Protein AF-A0A7C1GF27-F1 (afdb_monomer_lite)

Radius of gyration: 20.3 Å; chains: 1; bounding box: 62×42×52 Å

Foldseek 3Di:
DPPQVVQQVVLVVVQVVCVVVVKHKDKFRLPDDWDWDQADPPPRHGDPDIDTHGPDDQLVVCQQQQQADQDLLRAGQHQAAGRPDGGIDMDIPPPDDGDDGHPDDQAPPPDCLLQVQDLQSQRDPSHGNCVQVVCCQLQVQSDDDDPDPVVVVVSVVSVVVSVVVDPPVVSVVCCVPPVDRNDPRSVVSRPHNPVVVVVDPPDPPDPDPD

Secondary structure (DSSP, 8-state):
-TTHHHHHHHHHHHHHHHHHTT--EEEEPSS---EEEEE-TTT-PEEEEEEEE-SS-HHHHHHHTTS-EE-TTSSEEBTTTBT-----EEEE-S-PPPPPPP---SS-TT--HHHHT-TT--EETTEE-HHHHHHHHHH--SSPPPSSGGGHHHHHHHHHHHHHHS-HHHHHHHHHHH------HHHHT-STTTTHHHHS-S--------

pLDDT: mean 85.79, std 12.17, range [36.22, 97.94]

Sequence (210 aa):
MQTSRLLDRVAEKVGRFLEREGFLSLPVSADKPVEIHKRDPVSRRRFPLTKTLGHLSLKHAAVSAGLGQIGRSNLLITERYGPHQRLGAVITESPLQPDPYSVFNPCPDGCRKCEDACPVGALKNGNYEVDPCFFFWTWEFNRLPPSRLRDWPPYVAMLLRHFRTRDFVIEFGQTMITDVDNCIACMKACPLGTAWKEIRPKHETSSRIS

Structure (mmCIF, N/CA/C/O backbone):
data_AF-A0A7C1GF27-F1
#
_entry.id   AF-A0A7C1GF27-F1
#
loop_
_atom_site.group_PDB
_atom_site.id
_atom_site.type_symbol
_atom_site.label_atom_id
_atom_site.label_alt_id
_atom_site.label_comp_id
_atom_site.label_asym_id
_atom_site.label_entity_id
_atom_site.label_seq_id
_atom_site.pdbx_PDB_ins_code
_atom_site.Cartn_x
_atom_site.Cartn_y
_atom_site.Cartn_z
_atom_site.occupancy
_atom_site.B_iso_or_equiv
_atom_site.auth_seq_id
_atom_site.auth_comp_id
_atom_site.auth_asym_id
_atom_site.auth_atom_id
_atom_site.pdbx_PDB_model_num
ATOM 1 N N . MET A 1 1 ? -6.276 13.890 -5.588 1.00 52.09 1 MET A N 1
ATOM 2 C CA . MET A 1 1 ? -6.811 14.129 -4.219 1.00 52.09 1 MET A CA 1
ATOM 3 C C . MET A 1 1 ? -8.352 14.067 -3.975 1.00 52.09 1 MET A C 1
ATOM 5 O O . MET A 1 1 ? -8.793 14.471 -2.903 1.00 52.09 1 MET A O 1
ATOM 9 N N . GLN A 1 2 ? -9.226 13.550 -4.863 1.00 57.91 2 GLN A N 1
ATOM 10 C CA . GLN A 1 2 ? -10.694 13.540 -4.596 1.00 57.91 2 GLN A CA 1
ATOM 11 C C . GLN A 1 2 ? -11.207 12.335 -3.782 1.00 57.91 2 GLN A C 1
ATOM 13 O O . GLN A 1 2 ? -12.136 12.488 -2.987 1.00 57.91 2 GLN A O 1
ATOM 18 N N . THR A 1 3 ? -10.623 11.145 -3.950 1.00 63.66 3 THR A N 1
ATOM 19 C CA . THR A 1 3 ? -11.151 9.908 -3.341 1.00 63.66 3 THR A CA 1
ATOM 20 C C . THR A 1 3 ? -10.736 9.730 -1.880 1.00 63.66 3 THR A C 1
ATOM 22 O O . THR A 1 3 ? -11.541 9.255 -1.086 1.00 63.66 3 THR A O 1
ATOM 25 N N . SER A 1 4 ? -9.529 10.159 -1.488 1.00 80.19 4 SER A N 1
ATOM 26 C CA . SER A 1 4 ? -9.084 10.113 -0.080 1.00 80.19 4 SER A CA 1
ATOM 27 C C . SER A 1 4 ? -9.939 11.018 0.812 1.00 80.19 4 SER A C 1
ATOM 29 O O . SER A 1 4 ? -10.291 10.634 1.920 1.00 80.19 4 SER A O 1
ATOM 31 N N . ARG A 1 5 ? -10.441 12.131 0.262 1.00 85.88 5 ARG A N 1
ATOM 32 C CA . ARG A 1 5 ? -11.376 13.034 0.946 1.00 85.88 5 ARG A CA 1
ATOM 33 C C . ARG A 1 5 ? -12.654 12.340 1.430 1.00 85.88 5 ARG A C 1
ATOM 35 O O . ARG A 1 5 ? -13.239 12.766 2.422 1.00 85.88 5 ARG A O 1
ATOM 42 N N . LEU A 1 6 ? -13.135 11.317 0.716 1.00 88.81 6 LEU A N 1
ATOM 43 C CA . LEU A 1 6 ? -14.308 10.555 1.155 1.00 88.81 6 LEU A CA 1
ATOM 44 C C . LEU A 1 6 ? -13.993 9.745 2.412 1.00 88.81 6 LEU A C 1
ATOM 46 O O . LEU A 1 6 ? -14.807 9.739 3.329 1.00 88.81 6 LEU A O 1
ATOM 50 N N . LEU A 1 7 ? -12.811 9.128 2.473 1.00 91.12 7 LEU A N 1
ATOM 51 C CA . LEU A 1 7 ? -12.350 8.400 3.653 1.00 91.12 7 LEU A CA 1
ATOM 52 C C . LEU A 1 7 ? -12.142 9.341 4.831 1.00 91.12 7 LEU A C 1
ATOM 54 O O . LEU A 1 7 ? -12.686 9.081 5.896 1.00 91.12 7 LEU A O 1
ATOM 58 N N . ASP A 1 8 ? -11.451 10.461 4.618 1.00 91.88 8 ASP A N 1
ATOM 59 C CA . ASP A 1 8 ? -11.200 11.443 5.677 1.00 91.88 8 ASP A CA 1
ATOM 60 C C . ASP A 1 8 ? -12.519 12.008 6.227 1.00 91.88 8 ASP A C 1
ATOM 62 O O . ASP A 1 8 ? -12.707 12.123 7.434 1.00 91.88 8 ASP A O 1
ATOM 66 N N . ARG A 1 9 ? -13.498 12.286 5.352 1.00 93.31 9 ARG A N 1
ATOM 67 C CA . ARG A 1 9 ? -14.838 12.724 5.769 1.00 93.31 9 ARG A CA 1
ATOM 68 C C . ARG A 1 9 ? -15.566 11.658 6.588 1.00 93.31 9 ARG A C 1
ATOM 70 O O . ARG A 1 9 ? -16.288 12.008 7.517 1.00 93.31 9 ARG A O 1
ATOM 77 N N . VAL A 1 10 ? -15.462 10.387 6.207 1.00 94.06 10 VAL A N 1
ATOM 78 C CA . VAL A 1 10 ? -16.076 9.287 6.965 1.00 94.06 10 VAL A CA 1
ATOM 79 C C . VAL A 1 10 ? -15.388 9.137 8.320 1.00 94.06 10 VAL A C 1
ATOM 81 O O . VAL A 1 10 ? -16.085 9.082 9.327 1.00 94.06 10 VAL A O 1
ATOM 84 N N . ALA A 1 11 ? -14.055 9.162 8.359 1.00 94.75 11 ALA A N 1
ATOM 85 C CA . ALA A 1 11 ? -13.274 9.091 9.590 1.00 94.75 11 ALA A CA 1
ATOM 86 C C . ALA A 1 11 ? -13.630 10.237 10.551 1.00 94.75 11 ALA A C 1
ATOM 88 O O . ALA A 1 11 ? -13.878 9.991 11.725 1.00 94.75 11 ALA A O 1
ATOM 89 N N . GLU A 1 12 ? -13.774 11.460 10.040 1.00 95.38 12 GLU A N 1
ATOM 90 C CA . GLU A 1 12 ? -14.213 12.624 10.818 1.00 95.38 12 GLU A CA 1
ATOM 91 C C . GLU A 1 12 ? -15.633 12.452 11.381 1.00 95.38 12 GLU A C 1
ATOM 93 O O . GLU A 1 12 ? -15.898 12.775 12.538 1.00 95.38 12 GLU A O 1
ATOM 98 N N . LYS A 1 13 ? -16.574 11.922 10.584 1.00 96.69 13 LYS A N 1
ATOM 99 C CA . LYS A 1 13 ? -17.941 11.648 11.060 1.00 96.69 13 LYS A CA 1
ATOM 100 C C . LYS A 1 13 ? -17.955 10.603 12.173 1.00 96.69 13 LYS A C 1
ATOM 102 O O . LYS A 1 13 ? -18.689 10.776 13.141 1.00 96.69 13 LYS A O 1
ATOM 107 N N . VAL A 1 14 ? -17.169 9.537 12.019 1.00 96.62 14 VAL A N 1
ATOM 108 C CA . VAL A 1 14 ? -17.026 8.481 13.029 1.00 96.62 14 VAL A CA 1
ATOM 109 C C . VAL A 1 14 ? -16.370 9.037 14.292 1.00 96.62 14 VAL A C 1
ATOM 111 O O . VAL A 1 14 ? -16.881 8.799 15.380 1.00 96.62 14 VAL A O 1
ATOM 114 N N . GLY A 1 15 ? -15.312 9.841 14.160 1.00 96.88 15 GLY A N 1
ATOM 1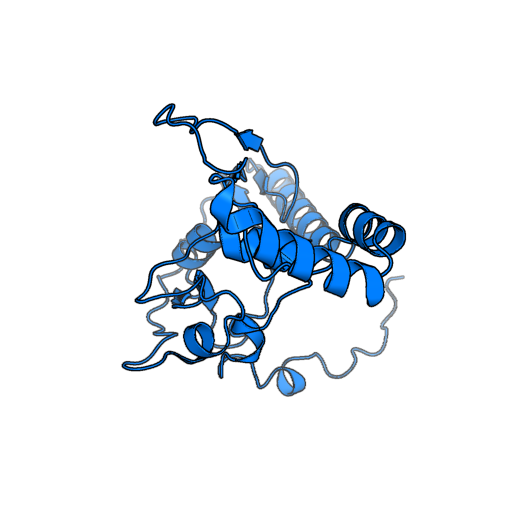15 C CA . GLY A 1 15 ? -14.659 10.498 15.293 1.00 96.88 15 GLY A CA 1
ATOM 116 C C . GLY A 1 15 ? -15.623 11.378 16.089 1.00 96.88 15 GLY A C 1
ATOM 117 O O . GLY A 1 15 ? -15.807 11.178 17.284 1.00 96.88 15 GLY A O 1
ATOM 118 N N . ARG A 1 16 ? -16.372 12.258 15.411 1.00 97.12 16 ARG A N 1
ATOM 119 C CA . ARG A 1 16 ? -17.388 13.110 16.060 1.00 97.12 16 ARG A CA 1
ATOM 120 C C . ARG A 1 16 ? -18.511 12.328 16.725 1.00 97.12 16 ARG A C 1
ATOM 122 O O . ARG A 1 16 ? -19.102 12.813 17.685 1.00 97.12 16 ARG A O 1
ATOM 129 N N . PHE A 1 17 ? -18.865 11.169 16.180 1.00 97.62 17 PHE A N 1
ATOM 130 C CA . PHE A 1 17 ? -19.822 10.280 16.825 1.00 97.62 17 PHE A CA 1
ATOM 131 C C . PHE A 1 17 ? -19.246 9.737 18.140 1.00 97.62 17 PHE A C 1
ATOM 133 O O . PHE A 1 17 ? -19.888 9.884 19.172 1.00 97.62 17 PHE A O 1
ATOM 140 N N . LEU A 1 18 ? -18.015 9.219 18.130 1.00 97.50 18 LEU A N 1
ATOM 141 C CA . LEU A 1 18 ? -17.339 8.711 19.330 1.00 97.50 18 LEU A CA 1
ATOM 142 C C . LEU A 1 18 ? -17.137 9.796 20.400 1.00 97.50 18 LEU A C 1
ATOM 144 O O . LEU A 1 18 ? -17.364 9.542 21.579 1.00 97.50 18 LEU A O 1
ATOM 148 N N . GLU A 1 19 ? -16.790 11.017 19.990 1.00 97.19 19 GLU A N 1
ATOM 149 C CA . GLU A 1 19 ? -16.649 12.164 20.896 1.00 97.19 19 GLU A CA 1
ATOM 150 C C . GLU A 1 19 ? -17.968 12.547 21.574 1.00 97.19 19 GLU A C 1
ATOM 152 O O . GLU A 1 19 ? -17.970 12.905 22.751 1.00 97.19 19 GLU A O 1
ATOM 157 N N . ARG A 1 20 ? -19.105 12.451 20.867 1.00 97.75 20 ARG A N 1
ATOM 158 C CA . ARG A 1 20 ? -20.435 12.691 21.461 1.00 97.75 20 ARG A CA 1
ATOM 159 C C . ARG A 1 20 ? -20.801 11.647 22.508 1.00 97.75 20 ARG A C 1
ATOM 161 O O . ARG A 1 20 ? -21.469 11.990 23.476 1.00 97.75 20 ARG A O 1
ATOM 168 N N . GLU A 1 21 ? -20.336 10.417 22.325 1.00 96.94 21 GLU A N 1
ATOM 169 C CA . GLU A 1 21 ? -20.466 9.336 23.306 1.00 96.94 21 GLU A CA 1
ATOM 170 C C . GLU A 1 21 ? -19.446 9.459 24.459 1.00 96.94 21 GLU A C 1
ATOM 172 O O . GLU A 1 21 ? -19.443 8.642 25.375 1.00 96.94 21 GLU A O 1
ATOM 177 N N . GLY A 1 22 ? -18.591 10.491 24.447 1.00 97.31 22 GLY A N 1
ATOM 178 C CA . GLY A 1 22 ? -17.639 10.790 25.518 1.00 97.31 22 GLY A CA 1
ATOM 179 C C . GLY A 1 22 ? -16.270 10.125 25.373 1.00 97.31 22 GLY A C 1
ATOM 180 O O . GLY A 1 22 ? -15.480 10.169 26.315 1.00 97.31 22 GLY A O 1
ATOM 181 N N . PHE A 1 23 ? -15.959 9.527 24.220 1.00 97.94 23 PHE A N 1
ATOM 182 C CA . PHE A 1 23 ? -14.664 8.892 23.970 1.00 97.94 23 PHE A CA 1
ATOM 183 C C . PHE A 1 23 ? -13.712 9.817 23.213 1.00 97.94 23 PHE A C 1
ATOM 185 O O . PHE A 1 23 ? -14.100 10.472 22.246 1.00 97.94 23 PHE A O 1
ATOM 192 N N .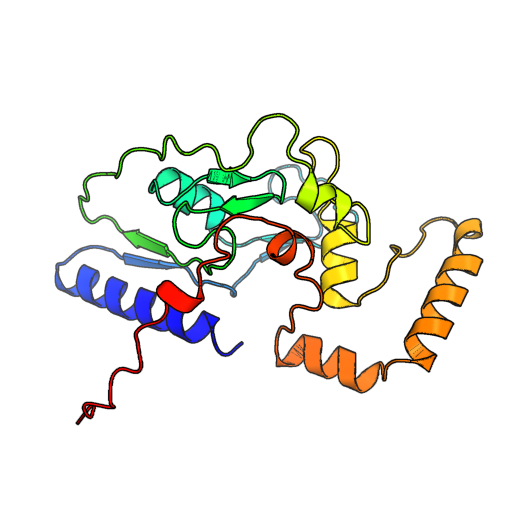 LEU A 1 24 ? -12.429 9.810 23.588 1.00 97.12 24 LEU A N 1
ATOM 193 C CA . LEU A 1 24 ? -11.399 10.454 22.779 1.00 97.12 24 LEU A CA 1
ATOM 194 C C . LEU A 1 24 ? -11.263 9.733 21.435 1.00 97.12 24 LEU A C 1
ATOM 196 O O . LEU A 1 24 ? -11.253 8.497 21.359 1.00 97.12 24 LEU A O 1
ATOM 200 N N . SER A 1 25 ? -11.167 10.520 20.366 1.00 96.69 25 SER A N 1
ATOM 201 C CA . SER A 1 25 ? -11.033 10.023 19.003 1.00 96.69 25 SER A CA 1
ATOM 202 C C . SER A 1 25 ? -10.011 10.850 18.224 1.00 96.69 25 SER A C 1
ATOM 204 O O . SER A 1 25 ? -9.904 12.060 18.401 1.00 96.69 25 SER A O 1
ATOM 206 N N . LEU A 1 26 ? -9.245 10.190 17.361 1.00 95.44 26 LEU A N 1
ATOM 207 C CA . LEU A 1 26 ? -8.289 10.810 16.455 1.00 95.44 26 LEU A CA 1
ATOM 208 C C . LEU A 1 26 ? -8.438 10.171 15.068 1.00 95.44 26 LEU A C 1
ATOM 210 O O . LEU A 1 26 ? -7.895 9.087 14.818 1.00 95.44 26 LEU A O 1
ATOM 214 N N . PRO A 1 27 ? -9.176 10.819 14.153 1.00 93.88 27 PRO A N 1
ATOM 215 C CA . PRO A 1 27 ? -9.217 10.423 12.754 1.00 93.88 27 PRO A CA 1
ATOM 216 C C . PRO A 1 27 ? -7.814 10.479 12.134 1.00 93.88 27 PRO A C 1
ATOM 218 O O . PRO A 1 27 ? -7.146 11.513 12.157 1.00 93.88 27 PRO A O 1
ATOM 221 N N . VAL A 1 28 ? -7.357 9.366 11.562 1.00 92.50 28 VAL A N 1
ATOM 222 C CA . VAL A 1 28 ? -6.077 9.286 10.850 1.00 92.50 28 VAL A CA 1
ATOM 223 C C . VAL A 1 28 ? -6.339 9.547 9.374 1.00 92.50 28 VAL A C 1
ATOM 225 O O . VAL A 1 28 ? -7.123 8.827 8.750 1.00 92.50 28 VAL A O 1
ATOM 228 N N . SER A 1 29 ? -5.672 10.552 8.800 1.00 87.88 29 SER A N 1
ATOM 229 C CA . SER A 1 29 ? -5.847 10.832 7.374 1.00 87.88 29 SER A CA 1
ATOM 230 C C . SER A 1 29 ? -5.369 9.669 6.505 1.00 87.88 29 SER A C 1
ATOM 232 O O . SER A 1 29 ? -4.344 9.040 6.775 1.00 87.88 29 SER A O 1
ATOM 234 N N . ALA A 1 30 ? -6.111 9.413 5.430 1.00 86.69 30 ALA A N 1
ATOM 235 C CA . ALA A 1 30 ? -5.819 8.368 4.461 1.00 86.69 30 ALA A CA 1
ATOM 236 C C . ALA A 1 30 ? -4.589 8.658 3.576 1.00 86.69 30 ALA A C 1
ATOM 238 O O . ALA A 1 30 ? -4.076 7.731 2.950 1.00 86.69 30 ALA A O 1
ATOM 239 N N . ASP A 1 31 ? -4.140 9.916 3.480 1.00 81.75 31 ASP A N 1
ATOM 240 C CA . ASP A 1 31 ? -3.021 10.311 2.605 1.00 81.75 31 ASP A CA 1
ATOM 241 C C . ASP A 1 31 ? -2.056 11.310 3.266 1.00 81.75 31 ASP A C 1
ATOM 243 O O . ASP A 1 31 ? -0.893 10.986 3.485 1.00 81.75 31 ASP A O 1
ATOM 247 N N . LYS A 1 32 ? -2.525 12.518 3.610 1.00 82.25 32 LYS A N 1
ATOM 248 C CA . LYS A 1 32 ? -1.712 13.623 4.158 1.00 82.25 32 LYS A CA 1
ATOM 249 C C . LYS A 1 32 ? -2.374 14.160 5.433 1.00 82.25 32 LYS A C 1
ATOM 251 O O . LYS A 1 32 ? -3.586 14.334 5.431 1.00 82.25 32 LYS A O 1
ATOM 256 N N . PRO A 1 33 ? -1.628 14.523 6.488 1.00 83.25 33 PRO A N 1
ATOM 257 C CA . PRO A 1 33 ? -0.199 14.834 6.493 1.00 83.25 33 PRO A CA 1
ATOM 258 C C . PRO A 1 33 ? 0.718 13.608 6.603 1.00 83.25 33 PRO A C 1
ATOM 260 O O . PRO A 1 33 ? 0.359 12.586 7.181 1.00 83.25 33 PRO A O 1
ATOM 263 N N . VAL A 1 34 ? 1.931 13.757 6.068 1.00 85.06 34 VAL A N 1
ATOM 264 C CA . VAL A 1 34 ? 3.043 12.809 6.214 1.00 85.06 34 VAL A CA 1
ATOM 265 C C . VAL A 1 34 ? 4.287 13.563 6.647 1.00 85.06 34 VAL A C 1
ATOM 267 O O . VAL A 1 34 ? 4.501 14.711 6.252 1.00 85.06 34 VAL A O 1
ATOM 270 N N . GLU A 1 35 ? 5.139 12.906 7.417 1.00 88.06 35 GLU A N 1
ATOM 271 C CA . GLU A 1 35 ? 6.450 13.425 7.762 1.00 88.06 35 GLU A CA 1
ATOM 272 C C . GLU A 1 35 ? 7.459 13.105 6.657 1.00 88.06 35 GLU A C 1
ATOM 274 O O . GLU A 1 35 ? 7.468 12.008 6.094 1.00 88.06 35 GLU A O 1
ATOM 279 N N . ILE A 1 36 ? 8.339 14.059 6.353 1.00 89.94 36 ILE A N 1
ATOM 280 C CA . ILE A 1 36 ? 9.332 13.936 5.283 1.00 89.94 36 ILE A CA 1
ATOM 281 C C . ILE A 1 36 ? 10.716 13.760 5.904 1.00 89.94 36 ILE A C 1
ATOM 283 O O . ILE A 1 36 ? 11.249 14.666 6.540 1.00 89.94 36 ILE A O 1
ATOM 287 N N . HIS A 1 37 ? 11.335 12.604 5.664 1.00 88.56 37 HIS A N 1
ATOM 288 C CA . HIS A 1 37 ? 12.579 12.202 6.315 1.00 88.56 37 HIS A CA 1
ATOM 289 C C . HIS A 1 37 ? 13.672 11.859 5.298 1.00 88.56 37 HIS A C 1
ATOM 291 O O . HIS A 1 37 ? 13.542 10.939 4.488 1.00 88.56 37 HIS A O 1
ATOM 297 N N . LYS A 1 38 ? 14.808 12.572 5.357 1.00 89.81 38 LYS A N 1
ATOM 298 C CA . LYS A 1 38 ? 16.044 12.187 4.636 1.00 89.81 38 LYS A CA 1
ATOM 299 C C . LYS A 1 38 ? 16.946 11.266 5.463 1.00 89.81 38 LYS A C 1
ATOM 301 O O . LYS A 1 38 ? 17.807 10.573 4.913 1.00 89.81 38 LYS A O 1
ATOM 306 N N . ARG A 1 39 ? 16.762 11.270 6.782 1.00 90.19 39 ARG A N 1
ATOM 307 C CA . ARG A 1 39 ? 17.418 10.383 7.741 1.00 90.19 39 ARG A CA 1
ATOM 308 C C . ARG A 1 39 ? 16.336 9.673 8.532 1.00 90.19 39 ARG A C 1
ATOM 310 O O . ARG A 1 39 ? 15.353 10.306 8.887 1.00 90.19 39 ARG A O 1
ATOM 317 N N . ASP A 1 40 ? 16.538 8.394 8.793 1.00 86.50 40 ASP A N 1
ATOM 318 C CA . ASP A 1 40 ? 15.663 7.608 9.652 1.00 86.50 40 ASP A CA 1
ATOM 319 C C . ASP A 1 40 ? 15.561 8.267 11.044 1.00 86.50 40 ASP A C 1
ATOM 321 O O . ASP A 1 40 ? 16.607 8.574 11.634 1.00 86.50 40 ASP A O 1
ATOM 325 N N . PRO A 1 41 ? 14.349 8.520 11.568 1.00 85.75 41 PRO A N 1
ATOM 326 C CA . PRO A 1 41 ? 14.174 9.139 12.879 1.00 85.75 41 PRO A CA 1
ATOM 327 C C . PRO A 1 41 ? 14.740 8.283 14.022 1.00 85.75 41 PRO A C 1
ATOM 329 O O . PRO A 1 41 ? 15.245 8.841 14.996 1.00 85.75 41 PRO A O 1
ATOM 332 N N . VAL A 1 42 ? 14.724 6.953 13.883 1.00 87.00 42 VAL A N 1
ATOM 333 C CA . VAL A 1 42 ? 15.195 6.004 14.900 1.00 87.00 42 VAL A CA 1
ATOM 334 C C . VAL A 1 42 ? 16.665 5.671 14.675 1.00 87.00 42 VAL A C 1
ATOM 336 O O . VAL A 1 42 ? 17.503 5.922 15.538 1.00 87.00 42 VAL A O 1
ATOM 339 N N . SER A 1 43 ? 17.012 5.147 13.496 1.00 90.75 43 SER A N 1
ATOM 340 C CA . SER A 1 43 ? 18.376 4.662 13.239 1.00 90.75 43 SER A CA 1
ATOM 341 C C . SER A 1 43 ? 19.370 5.766 12.853 1.00 90.75 43 SER A C 1
ATOM 343 O O . SER A 1 43 ? 20.566 5.503 12.734 1.00 90.75 43 SER A O 1
ATOM 345 N N . ARG A 1 44 ? 18.902 7.002 12.600 1.00 89.62 44 ARG A N 1
ATOM 346 C CA . ARG A 1 44 ? 19.681 8.161 12.094 1.00 89.62 44 ARG A CA 1
ATOM 347 C C . ARG A 1 44 ? 20.417 7.924 10.766 1.00 89.62 44 ARG A C 1
ATOM 349 O O . ARG A 1 44 ? 21.107 8.826 10.265 1.00 89.62 44 ARG A O 1
ATOM 356 N N . ARG A 1 45 ? 20.236 6.752 10.147 1.00 89.62 45 ARG A N 1
ATOM 357 C CA . ARG A 1 45 ? 20.813 6.378 8.855 1.00 89.62 45 ARG A CA 1
ATOM 358 C C . ARG A 1 45 ? 20.230 7.253 7.750 1.00 89.62 45 ARG A C 1
ATOM 360 O O . ARG A 1 45 ? 19.033 7.513 7.704 1.00 89.62 45 ARG A O 1
ATOM 367 N N . ARG A 1 46 ? 21.080 7.706 6.827 1.00 86.94 46 ARG A N 1
ATOM 368 C CA . ARG A 1 46 ? 20.644 8.475 5.653 1.00 86.94 46 ARG A CA 1
ATOM 369 C C . ARG A 1 46 ? 19.987 7.549 4.629 1.00 86.94 46 ARG A C 1
ATOM 371 O O . ARG A 1 46 ? 20.602 6.565 4.218 1.00 86.94 46 ARG A O 1
ATOM 378 N N . PHE A 1 47 ? 18.782 7.895 4.183 1.00 84.56 47 PHE A N 1
ATOM 379 C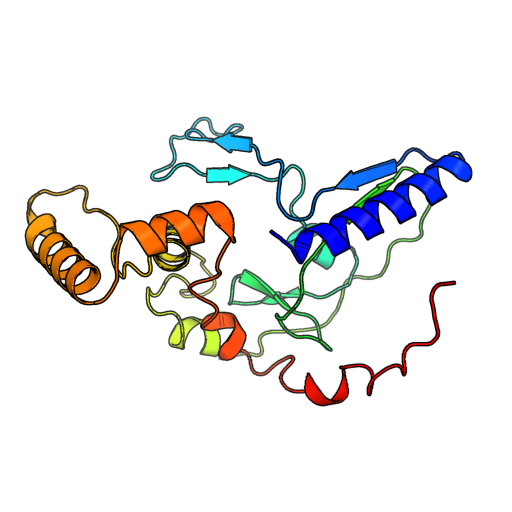 CA . PHE A 1 47 ? 18.110 7.171 3.107 1.00 84.56 47 PHE A CA 1
ATOM 380 C C . PHE A 1 47 ? 18.655 7.584 1.729 1.00 84.56 47 PHE A C 1
ATOM 382 O O . PHE A 1 47 ? 18.944 8.774 1.520 1.00 84.56 47 PHE A O 1
ATOM 389 N N . PRO A 1 48 ? 18.756 6.642 0.767 1.00 82.50 48 PRO A N 1
ATOM 390 C CA . PRO A 1 48 ? 19.111 6.958 -0.617 1.00 82.50 48 PRO A CA 1
ATOM 391 C C . PRO A 1 48 ? 18.175 8.023 -1.205 1.00 82.50 48 PRO A C 1
ATOM 393 O O . PRO A 1 48 ? 18.627 9.105 -1.593 1.00 82.50 48 PRO A O 1
ATOM 396 N N . LEU A 1 49 ? 16.862 7.794 -1.130 1.00 82.06 49 LEU A N 1
ATOM 397 C CA . LEU A 1 49 ? 15.814 8.763 -1.460 1.00 82.06 49 LEU A CA 1
ATOM 398 C C . LEU A 1 49 ? 15.089 9.248 -0.202 1.00 82.06 49 LEU A C 1
ATOM 400 O O . LEU A 1 49 ? 15.059 8.558 0.812 1.00 82.06 49 LEU A O 1
ATOM 404 N N . THR A 1 50 ? 14.546 10.464 -0.255 1.00 84.94 50 THR A N 1
ATOM 405 C CA . THR A 1 50 ? 13.719 11.003 0.835 1.00 84.94 50 THR A CA 1
ATOM 406 C C . THR A 1 50 ? 12.469 10.140 0.988 1.00 84.94 50 THR A C 1
ATOM 408 O O . THR A 1 50 ? 11.851 9.780 -0.011 1.00 84.94 50 THR A O 1
ATOM 411 N N . LYS A 1 51 ? 12.116 9.790 2.225 1.00 85.56 51 LYS A N 1
ATOM 412 C CA . LYS A 1 51 ? 10.951 8.960 2.536 1.00 85.56 51 LYS A CA 1
ATOM 413 C C . LYS A 1 51 ? 9.841 9.808 3.138 1.00 85.56 51 LYS A C 1
ATOM 415 O O . LYS A 1 51 ? 10.121 10.740 3.890 1.00 85.56 51 LYS A O 1
ATOM 420 N N . THR A 1 52 ? 8.604 9.455 2.821 1.00 85.44 52 THR A N 1
ATOM 421 C CA . THR A 1 52 ? 7.407 9.954 3.497 1.00 85.44 52 THR A CA 1
ATOM 422 C C . THR A 1 52 ? 6.923 8.899 4.483 1.00 85.44 52 THR A C 1
ATOM 424 O O . THR A 1 52 ? 6.844 7.715 4.149 1.00 85.44 52 THR A O 1
ATOM 427 N N . LEU A 1 53 ? 6.640 9.313 5.714 1.00 85.44 53 LEU A N 1
ATOM 428 C CA . LEU A 1 53 ? 6.151 8.448 6.781 1.00 85.44 53 LEU A CA 1
ATOM 429 C C . LEU A 1 53 ? 4.809 8.989 7.272 1.00 85.44 53 LEU A C 1
ATOM 431 O O . LEU A 1 53 ? 4.709 10.145 7.669 1.00 85.44 53 LEU A O 1
ATOM 435 N N . GLY A 1 54 ? 3.771 8.157 7.216 1.00 87.12 54 GLY A N 1
ATOM 436 C CA . GLY A 1 54 ? 2.503 8.456 7.880 1.00 87.12 54 GLY A CA 1
ATOM 437 C C . GLY A 1 54 ? 2.602 8.181 9.380 1.00 87.12 54 GLY A C 1
ATOM 438 O O . GLY A 1 54 ? 3.417 7.364 9.806 1.00 87.12 54 GLY A O 1
ATOM 439 N N . HIS A 1 55 ? 1.738 8.816 10.173 1.00 88.44 55 HIS A N 1
ATOM 440 C CA . HIS A 1 55 ? 1.693 8.613 11.628 1.00 88.44 55 HIS A CA 1
ATOM 441 C C . HIS A 1 55 ? 1.344 7.169 12.025 1.00 88.44 55 HIS A C 1
ATOM 443 O O . HIS A 1 55 ? 1.758 6.691 13.077 1.00 88.44 55 HIS A O 1
ATOM 449 N N . LEU A 1 56 ? 0.591 6.463 11.176 1.00 90.94 56 LEU A N 1
ATOM 450 C CA . LEU A 1 56 ? 0.190 5.076 11.379 1.00 90.94 56 LEU A CA 1
ATOM 451 C C . LEU A 1 56 ? 0.297 4.302 10.065 1.00 90.94 56 LEU A C 1
ATOM 453 O O . LEU A 1 56 ? -0.124 4.771 9.006 1.00 90.94 56 LEU A O 1
ATOM 457 N N . SER A 1 57 ? 0.803 3.070 10.130 1.00 92.31 57 SER A N 1
ATOM 458 C CA . SER A 1 57 ? 0.765 2.176 8.976 1.00 92.31 57 SER A CA 1
ATOM 459 C C . SER A 1 57 ? -0.624 1.563 8.818 1.00 92.31 57 SER A C 1
ATOM 461 O O . SER A 1 57 ? -0.932 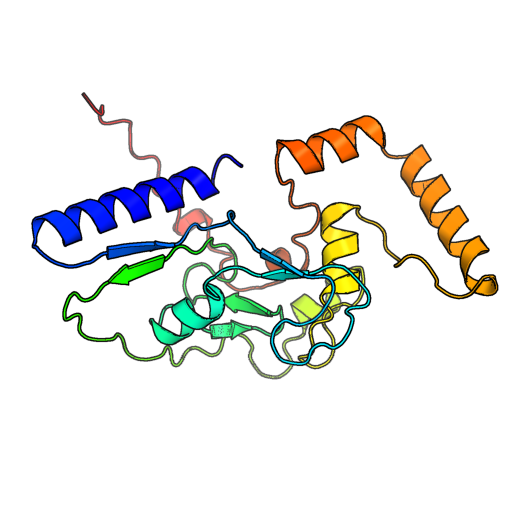0.532 9.414 1.00 92.31 57 SER A O 1
ATOM 463 N N . LEU A 1 58 ? -1.450 2.168 7.962 1.00 94.25 58 LEU A N 1
ATOM 464 C CA . LEU A 1 58 ? -2.822 1.709 7.715 1.00 94.25 58 LEU A CA 1
ATOM 465 C C . LEU A 1 58 ? -2.895 0.250 7.238 1.00 94.25 58 LEU A C 1
ATOM 467 O O . LEU A 1 58 ? -3.829 -0.460 7.591 1.00 94.25 58 LEU A O 1
ATOM 471 N N . LYS A 1 59 ? -1.893 -0.232 6.486 1.00 94.31 59 LYS A N 1
ATOM 472 C CA . LYS A 1 59 ? -1.828 -1.641 6.059 1.00 94.31 59 LYS A CA 1
ATOM 473 C C . LYS A 1 59 ? -1.689 -2.595 7.244 1.00 94.31 59 LYS A C 1
ATOM 475 O O . LYS A 1 59 ? -2.411 -3.579 7.299 1.00 94.31 59 LYS A O 1
ATOM 480 N N . HIS A 1 60 ? -0.787 -2.302 8.181 1.00 95.19 60 HIS A N 1
ATOM 481 C CA . HIS A 1 60 ? -0.600 -3.148 9.362 1.00 95.19 60 HIS A CA 1
ATOM 482 C C . HIS A 1 60 ? -1.796 -3.043 10.310 1.00 95.19 60 HIS A C 1
ATOM 484 O O . HIS A 1 60 ? -2.270 -4.067 10.783 1.00 95.19 60 HIS A O 1
ATOM 490 N N . ALA A 1 61 ? -2.345 -1.838 10.501 1.00 95.62 61 ALA A N 1
ATOM 491 C CA . ALA A 1 61 ? -3.566 -1.648 11.283 1.00 95.62 61 ALA A CA 1
ATOM 492 C C . ALA A 1 61 ? -4.740 -2.465 10.715 1.00 95.62 61 ALA A C 1
ATOM 494 O O . ALA A 1 61 ? -5.468 -3.099 11.467 1.00 95.62 61 ALA A O 1
ATOM 495 N N . ALA A 1 62 ? -4.882 -2.522 9.389 1.00 95.88 62 ALA A N 1
ATOM 496 C CA . ALA A 1 62 ? -5.908 -3.328 8.738 1.00 95.88 62 ALA A CA 1
ATOM 497 C C . ALA A 1 62 ? -5.702 -4.844 8.911 1.00 95.88 62 ALA A C 1
ATOM 499 O O . ALA A 1 62 ? -6.686 -5.569 9.035 1.00 95.88 62 ALA A O 1
ATOM 500 N N . VAL A 1 63 ? -4.453 -5.329 8.950 1.00 96.06 63 VAL A N 1
ATOM 501 C CA . VAL A 1 63 ? -4.160 -6.734 9.300 1.00 96.06 63 VAL A CA 1
ATOM 502 C C . VAL A 1 63 ? -4.552 -7.013 10.750 1.00 96.06 63 VAL A C 1
ATOM 504 O O . VAL A 1 63 ? -5.209 -8.015 11.021 1.00 96.06 63 VAL A O 1
ATOM 507 N N . SER A 1 64 ? -4.195 -6.114 11.672 1.00 95.00 64 SER A N 1
ATOM 508 C CA . SER A 1 64 ? -4.562 -6.215 13.090 1.00 95.00 64 SER A CA 1
ATOM 509 C C . SER A 1 64 ? -6.068 -6.148 13.331 1.00 95.00 64 SER A C 1
ATOM 511 O O . SER A 1 64 ? -6.550 -6.787 14.253 1.00 95.00 64 SER A O 1
ATOM 513 N N . ALA A 1 65 ? -6.808 -5.432 12.483 1.00 94.94 65 ALA A N 1
ATOM 514 C CA . ALA A 1 65 ? -8.269 -5.382 12.494 1.00 94.94 65 ALA A CA 1
ATOM 515 C C . ALA A 1 65 ? -8.929 -6.541 11.717 1.00 94.94 65 ALA A C 1
ATOM 517 O O . ALA A 1 65 ? -10.107 -6.465 11.387 1.00 94.94 65 ALA A O 1
ATOM 518 N N . GLY A 1 66 ? -8.177 -7.577 11.328 1.00 95.12 66 GLY A N 1
ATOM 519 C CA . GLY A 1 66 ? -8.735 -8.757 10.661 1.00 95.12 66 GLY A CA 1
ATOM 520 C C . GLY A 1 66 ? -9.264 -8.520 9.241 1.00 95.12 66 GLY A C 1
ATOM 521 O O . GLY A 1 66 ? -9.891 -9.408 8.668 1.00 95.12 66 GLY A O 1
ATOM 522 N N . LEU A 1 67 ? -9.000 -7.360 8.628 1.00 95.06 67 LEU A N 1
ATOM 523 C CA . LEU A 1 67 ? -9.570 -7.011 7.322 1.00 95.06 67 LEU A CA 1
ATOM 524 C C . LEU A 1 67 ? -8.974 -7.833 6.173 1.00 95.06 67 LEU A C 1
ATOM 526 O O . LEU A 1 67 ? -9.623 -8.010 5.144 1.00 95.06 67 LEU A O 1
ATOM 530 N N . GLY A 1 68 ? -7.737 -8.311 6.319 1.00 95.12 68 GLY A N 1
ATOM 531 C CA . GLY A 1 68 ? -7.042 -9.108 5.312 1.00 95.12 68 GLY A CA 1
ATOM 532 C C . GLY A 1 68 ? -5.583 -9.358 5.675 1.00 95.12 68 GLY A C 1
ATOM 533 O O . GLY A 1 68 ? -5.188 -9.224 6.831 1.00 95.12 68 GLY A O 1
ATOM 534 N N . GLN A 1 69 ? -4.773 -9.699 4.675 1.00 95.75 69 GLN A N 1
ATOM 535 C CA . GLN A 1 69 ? -3.355 -10.027 4.847 1.00 95.75 69 GLN A CA 1
ATOM 536 C C . GLN A 1 69 ? -2.482 -9.279 3.837 1.00 95.75 69 GLN A C 1
ATOM 538 O O . GLN A 1 69 ? -2.930 -8.931 2.742 1.00 95.75 69 GLN A O 1
ATOM 543 N N . ILE A 1 70 ? -1.220 -9.020 4.190 1.00 94.69 70 ILE A N 1
ATOM 544 C CA . ILE A 1 70 ? -0.263 -8.401 3.263 1.00 94.69 70 ILE A CA 1
ATOM 545 C C . ILE A 1 70 ? 0.236 -9.471 2.288 1.00 94.69 70 ILE A C 1
ATOM 547 O O . ILE A 1 70 ? 0.845 -10.460 2.684 1.00 94.69 70 ILE A O 1
ATOM 551 N N . GLY A 1 71 ? -0.031 -9.269 0.998 1.00 93.44 71 GLY A N 1
ATOM 552 C CA . GLY A 1 71 ? 0.415 -10.176 -0.056 1.00 93.44 71 GLY A CA 1
ATOM 553 C C . GLY A 1 71 ? 1.852 -9.925 -0.512 1.00 93.44 71 GLY A C 1
ATOM 554 O O . GLY A 1 71 ? 2.494 -8.943 -0.141 1.00 93.44 71 GLY A O 1
ATOM 555 N N . ARG A 1 72 ? 2.330 -10.766 -1.438 1.00 92.62 72 ARG A N 1
ATOM 556 C CA . ARG A 1 72 ? 3.648 -10.622 -2.092 1.00 92.62 72 ARG A CA 1
ATOM 557 C C . ARG A 1 72 ? 3.826 -9.300 -2.842 1.00 92.62 72 ARG A C 1
ATOM 559 O O . ARG A 1 72 ? 4.949 -8.855 -3.030 1.00 92.62 72 ARG A O 1
ATOM 566 N N . SER A 1 73 ? 2.730 -8.650 -3.236 1.00 93.00 73 SER A N 1
ATOM 567 C CA . SER A 1 73 ? 2.731 -7.307 -3.832 1.00 93.00 73 SER A CA 1
ATOM 568 C C . SER A 1 73 ? 3.008 -6.182 -2.825 1.00 93.00 73 SER A C 1
ATOM 570 O O . SER A 1 73 ? 3.016 -5.017 -3.214 1.00 93.00 73 SER A O 1
ATOM 572 N N . ASN A 1 74 ? 3.199 -6.508 -1.540 1.00 93.75 74 ASN A N 1
ATOM 573 C CA . ASN A 1 74 ? 3.281 -5.575 -0.416 1.00 93.75 74 ASN A CA 1
ATOM 574 C C . ASN A 1 74 ? 2.010 -4.719 -0.214 1.00 93.75 74 ASN A C 1
ATOM 576 O O . ASN A 1 74 ? 2.033 -3.710 0.494 1.00 93.75 74 ASN A O 1
ATOM 580 N N . LEU A 1 75 ? 0.884 -5.097 -0.821 1.00 93.94 75 LEU A N 1
ATOM 581 C CA . LEU A 1 75 ? -0.423 -4.479 -0.599 1.00 93.94 75 LEU A CA 1
ATOM 582 C C . LEU A 1 75 ? -1.239 -5.319 0.383 1.00 93.94 75 LEU A C 1
ATOM 584 O O . LEU A 1 75 ? -1.045 -6.531 0.478 1.00 93.94 75 LEU A O 1
ATOM 588 N N . LEU A 1 76 ? -2.166 -4.673 1.090 1.00 95.56 76 LEU A N 1
ATOM 589 C CA . LEU A 1 76 ? -3.204 -5.395 1.817 1.00 95.56 76 LEU A CA 1
ATOM 590 C C . LEU A 1 76 ? -4.149 -6.037 0.795 1.00 95.56 76 LEU A C 1
ATOM 592 O O . LEU A 1 76 ? -4.628 -5.354 -0.110 1.00 95.56 76 LEU A O 1
ATOM 596 N N . ILE A 1 77 ? -4.409 -7.329 0.948 1.00 95.12 77 ILE A N 1
ATOM 597 C CA . ILE A 1 77 ? -5.311 -8.099 0.100 1.00 95.12 77 ILE A CA 1
ATOM 598 C C . ILE A 1 77 ? -6.434 -8.646 0.974 1.00 95.12 77 ILE A C 1
ATOM 600 O O . ILE A 1 77 ? -6.183 -9.313 1.979 1.00 95.12 77 ILE A O 1
ATOM 604 N N . THR A 1 78 ? -7.669 -8.372 0.570 1.00 94.12 78 THR A N 1
ATOM 605 C CA . THR A 1 78 ? -8.872 -8.908 1.215 1.00 94.12 78 THR A CA 1
ATOM 606 C C . THR A 1 78 ? -9.514 -9.974 0.346 1.00 94.12 78 THR A C 1
ATOM 608 O O . THR A 1 78 ? -9.353 -9.967 -0.876 1.00 94.12 78 THR A O 1
ATOM 611 N N . GLU A 1 79 ? -10.263 -10.885 0.965 1.00 89.94 79 GLU A N 1
ATOM 612 C CA . GLU A 1 79 ? -10.945 -11.968 0.248 1.00 89.94 79 GLU A CA 1
ATOM 613 C C . GLU A 1 79 ? -11.905 -11.428 -0.819 1.00 89.94 79 GLU A C 1
ATOM 615 O O . GLU A 1 79 ? -11.904 -11.883 -1.962 1.00 89.94 79 GLU A O 1
ATOM 620 N N . ARG A 1 80 ? -12.691 -10.405 -0.459 1.00 88.12 80 ARG A N 1
ATOM 621 C CA . ARG A 1 80 ? -13.744 -9.860 -1.320 1.00 88.12 80 ARG A CA 1
ATOM 622 C C . ARG A 1 80 ? -13.225 -8.889 -2.377 1.00 88.12 80 ARG A C 1
ATOM 624 O O . ARG A 1 80 ? -13.644 -8.965 -3.529 1.00 88.12 80 ARG A O 1
ATOM 631 N N . TYR A 1 81 ? -12.352 -7.955 -2.003 1.00 90.75 81 TYR A N 1
ATOM 632 C CA . TYR A 1 81 ? -11.965 -6.838 -2.878 1.00 90.75 81 TYR A CA 1
ATOM 633 C C . TYR A 1 81 ? -10.544 -6.977 -3.443 1.00 90.75 81 TYR A C 1
ATOM 635 O O . TYR A 1 81 ? -10.138 -6.194 -4.308 1.00 90.75 81 TYR A O 1
ATOM 643 N N . GLY A 1 82 ? -9.785 -7.984 -3.003 1.00 92.69 82 GLY A N 1
ATOM 644 C CA . GLY A 1 82 ? -8.392 -8.152 -3.393 1.00 92.69 82 GLY A CA 1
ATOM 645 C C . GLY A 1 82 ? -7.555 -6.939 -2.965 1.00 92.69 82 GLY A C 1
ATOM 646 O O . GLY A 1 82 ? -7.743 -6.434 -1.858 1.00 92.69 82 GLY A O 1
ATOM 647 N N . PRO A 1 83 ? -6.635 -6.446 -3.813 1.00 93.19 83 PRO A N 1
ATOM 648 C CA . PRO A 1 83 ? -5.838 -5.257 -3.514 1.00 93.19 83 PRO A CA 1
ATOM 649 C C . PRO A 1 83 ? -6.565 -3.928 -3.806 1.00 93.19 83 PRO A C 1
ATOM 651 O O . PRO A 1 83 ? -5.988 -2.865 -3.597 1.00 93.19 83 PRO A O 1
ATOM 654 N N . HIS A 1 84 ? -7.797 -3.940 -4.328 1.00 90.50 84 HIS A N 1
ATOM 655 C CA . HIS A 1 84 ? -8.457 -2.766 -4.921 1.00 90.50 84 HIS A CA 1
ATOM 656 C C . HIS A 1 84 ? -9.213 -1.899 -3.905 1.00 90.50 84 HIS A C 1
ATOM 658 O O . HIS A 1 84 ? -10.388 -1.580 -4.084 1.00 90.50 84 HIS A O 1
ATOM 664 N N . GLN A 1 85 ? -8.538 -1.505 -2.831 1.00 89.12 85 GLN A N 1
ATOM 665 C CA . GLN A 1 85 ? -9.146 -0.774 -1.724 1.00 89.12 85 GLN A CA 1
ATOM 666 C C . GLN A 1 85 ? -8.229 0.312 -1.178 1.00 89.12 85 GLN A C 1
ATOM 668 O O . GLN A 1 85 ? -7.004 0.225 -1.249 1.00 89.12 85 GLN A O 1
ATOM 673 N N . ARG A 1 86 ? -8.849 1.341 -0.607 1.00 90.12 86 ARG A N 1
ATOM 674 C CA . ARG A 1 86 ? -8.164 2.385 0.149 1.00 90.12 86 ARG A CA 1
ATOM 675 C C . ARG A 1 86 ? -8.480 2.214 1.626 1.00 90.12 86 ARG A C 1
ATOM 677 O O . ARG A 1 86 ? -9.537 1.697 1.976 1.00 90.12 86 ARG A O 1
ATOM 684 N N . LEU A 1 87 ? -7.548 2.631 2.469 1.00 92.38 87 LEU A N 1
ATOM 685 C CA . LEU A 1 87 ? -7.623 2.442 3.910 1.00 92.38 87 LEU A CA 1
ATOM 686 C C . LEU A 1 87 ? -7.770 3.795 4.600 1.00 92.38 87 LEU A C 1
ATOM 688 O O . LEU A 1 87 ? -7.228 4.795 4.137 1.00 92.38 87 LEU A O 1
ATOM 692 N N . GLY A 1 88 ? -8.490 3.794 5.711 1.00 93.50 88 GLY A N 1
ATOM 693 C CA . GLY A 1 88 ? -8.569 4.887 6.672 1.00 93.50 88 GLY A CA 1
ATOM 694 C C . GLY A 1 88 ? -8.668 4.284 8.068 1.00 93.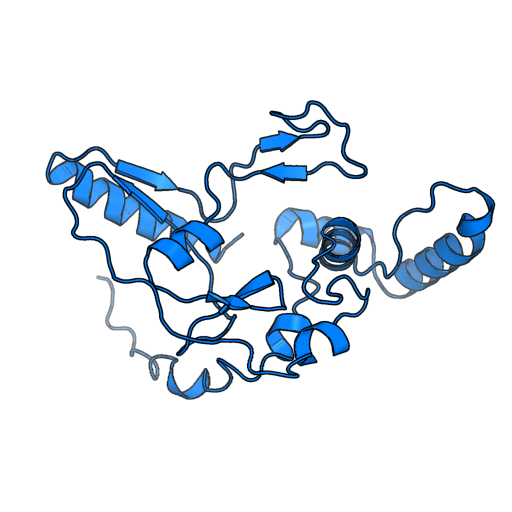50 88 GLY A C 1
ATOM 695 O O . GLY A 1 88 ? -8.991 3.102 8.204 1.00 93.50 88 GLY A O 1
ATOM 696 N N . ALA A 1 89 ? -8.360 5.067 9.094 1.00 94.56 89 ALA A N 1
ATOM 697 C CA . ALA A 1 89 ? -8.437 4.609 10.474 1.00 94.56 89 ALA A CA 1
ATOM 698 C C . ALA A 1 89 ? -8.907 5.735 11.394 1.00 94.56 89 ALA A C 1
ATOM 700 O O . ALA A 1 89 ? -8.738 6.916 11.094 1.00 94.56 89 ALA A O 1
ATOM 701 N N . VAL A 1 90 ? -9.474 5.352 12.532 1.00 95.75 90 VAL A N 1
ATOM 702 C CA . VAL A 1 90 ? -9.753 6.241 13.659 1.00 95.75 90 VAL A CA 1
ATOM 703 C C . VAL A 1 90 ? -9.139 5.578 14.881 1.00 95.75 90 VAL A C 1
ATOM 705 O O . VAL A 1 90 ? -9.427 4.417 15.160 1.00 95.75 90 VAL A O 1
ATOM 708 N N . ILE A 1 91 ? -8.263 6.294 15.576 1.00 95.69 91 ILE A N 1
ATOM 709 C CA . ILE A 1 91 ? -7.734 5.857 16.869 1.00 95.69 91 ILE A CA 1
ATOM 710 C C . ILE A 1 91 ? -8.719 6.339 17.931 1.00 95.69 91 ILE A C 1
ATOM 712 O O . ILE A 1 91 ? -9.146 7.488 17.883 1.00 95.69 91 ILE A O 1
ATOM 716 N N . THR A 1 92 ? -9.116 5.482 18.867 1.00 96.69 92 THR A N 1
ATOM 717 C CA . THR A 1 92 ? -10.069 5.852 19.919 1.00 96.69 92 THR A CA 1
ATOM 718 C C . THR A 1 92 ? -9.806 5.089 21.209 1.00 96.69 92 THR A C 1
ATOM 720 O O . THR A 1 92 ? -9.252 3.992 21.178 1.00 96.69 92 THR A O 1
ATOM 723 N N . GLU A 1 93 ? -10.218 5.676 22.331 1.00 97.19 93 GLU A N 1
ATOM 724 C CA . GLU A 1 93 ? -10.225 5.038 23.654 1.00 97.19 93 GLU A CA 1
ATOM 725 C C . GLU A 1 93 ? -11.523 4.270 23.944 1.00 97.19 93 GLU A C 1
ATOM 727 O O . GLU A 1 93 ? -11.672 3.679 25.013 1.00 97.19 93 GLU A O 1
ATOM 732 N N . SER A 1 94 ? -12.478 4.279 23.009 1.00 96.94 94 SER A N 1
ATOM 733 C CA . SER A 1 94 ? -13.712 3.511 23.155 1.00 96.94 94 SER A CA 1
ATOM 734 C C . SER A 1 94 ? -13.406 2.019 23.370 1.00 96.94 94 SER A C 1
ATOM 736 O O . SER A 1 94 ? -12.575 1.462 22.643 1.00 96.94 94 SER A O 1
ATOM 738 N N . PRO A 1 95 ? -14.053 1.347 24.344 1.00 95.69 95 PRO A N 1
ATOM 739 C CA . PRO A 1 95 ? -13.784 -0.049 24.675 1.00 95.69 95 PRO A CA 1
ATOM 740 C C . PRO A 1 95 ? -14.411 -0.989 23.635 1.00 95.69 95 PRO A C 1
ATOM 742 O O . PRO A 1 95 ? -15.457 -1.599 23.858 1.00 95.69 95 PRO A O 1
ATOM 745 N N . LEU A 1 96 ? -13.768 -1.094 22.475 1.00 93.88 96 LEU A N 1
ATOM 746 C CA . LEU A 1 96 ? -14.171 -1.983 21.390 1.00 93.88 96 LEU A CA 1
ATOM 747 C C . LEU A 1 96 ? -13.580 -3.380 21.592 1.00 93.88 96 LEU A C 1
ATOM 749 O O . LEU A 1 96 ? -12.428 -3.533 22.000 1.00 93.88 96 LEU A O 1
ATOM 753 N N . GLN A 1 97 ? -14.365 -4.407 21.271 1.00 95.25 97 GLN A N 1
ATOM 754 C CA . GLN A 1 97 ? -13.841 -5.767 21.189 1.00 95.25 97 GLN A CA 1
ATOM 755 C C . GLN A 1 97 ? -13.011 -5.907 19.905 1.00 95.25 97 GLN A C 1
ATOM 757 O O . GLN A 1 97 ? -13.503 -5.525 18.842 1.00 95.25 97 GLN A O 1
ATOM 762 N N . PRO A 1 98 ? -11.766 -6.412 19.979 1.00 94.44 98 PRO A N 1
ATOM 763 C CA . PRO A 1 98 ? -10.932 -6.581 18.800 1.00 94.44 98 PRO A CA 1
ATOM 764 C C . PRO A 1 98 ? -11.464 -7.710 17.916 1.00 94.44 98 PRO A C 1
ATOM 766 O O . PRO A 1 98 ? -11.833 -8.780 18.406 1.00 94.44 98 PRO A O 1
ATOM 769 N N . ASP A 1 99 ? -11.441 -7.486 16.606 1.00 94.75 99 ASP A N 1
ATOM 770 C CA . ASP A 1 99 ? -11.728 -8.532 15.632 1.00 94.75 99 ASP A CA 1
ATOM 771 C C . ASP A 1 99 ? -10.603 -9.584 15.608 1.00 94.75 99 ASP A C 1
ATOM 773 O O . ASP A 1 99 ? -9.429 -9.262 15.833 1.00 94.75 99 ASP A O 1
ATOM 777 N N . PRO A 1 100 ? -10.921 -10.860 15.326 1.00 94.06 100 PRO A N 1
ATOM 778 C CA . PRO A 1 100 ? -9.901 -11.881 15.146 1.00 94.06 100 PRO A CA 1
ATOM 779 C C . PRO A 1 100 ? -9.056 -11.597 13.898 1.00 94.06 100 PRO A C 1
ATOM 781 O O . PRO A 1 100 ? -9.537 -11.074 12.892 1.00 94.06 100 PRO A O 1
ATOM 784 N N . TYR A 1 101 ? -7.793 -12.023 13.925 1.00 92.69 101 TYR A N 1
ATOM 785 C CA . TYR A 1 101 ? -6.944 -11.985 12.736 1.00 92.69 101 TYR A CA 1
ATOM 786 C C . TYR A 1 101 ? -7.544 -12.816 11.599 1.00 92.69 101 TYR A C 1
ATOM 788 O O . TYR A 1 101 ? -8.051 -13.921 11.804 1.00 92.69 101 TYR A O 1
ATOM 796 N N . SER A 1 102 ? -7.409 -12.314 10.372 1.00 90.50 102 SER A N 1
ATOM 797 C CA . SER A 1 102 ? -7.808 -13.059 9.182 1.00 90.50 102 SER A CA 1
ATOM 798 C C . SER A 1 102 ? -6.891 -14.268 8.972 1.00 90.50 102 SER A C 1
ATOM 800 O O . SER A 1 102 ? -5.672 -14.116 8.874 1.00 90.50 102 SER A O 1
ATOM 802 N N . VAL A 1 103 ? -7.471 -15.465 8.846 1.00 90.38 103 VAL A N 1
ATOM 803 C CA . VAL A 1 103 ? -6.755 -16.713 8.497 1.00 90.38 103 VAL A CA 1
ATOM 804 C C . VAL A 1 103 ? -6.542 -16.881 6.987 1.00 90.38 103 VAL A C 1
ATOM 806 O O . VAL A 1 103 ? -6.023 -17.896 6.524 1.00 90.38 103 VAL A O 1
ATOM 809 N N . PHE A 1 104 ? -6.956 -15.886 6.207 1.00 92.00 104 PHE A N 1
ATOM 810 C CA . PHE A 1 104 ? -6.877 -15.881 4.757 1.00 92.00 104 PHE A CA 1
ATOM 811 C C . PHE A 1 104 ? -5.430 -15.943 4.261 1.00 92.00 104 PHE A C 1
ATOM 813 O O . PHE A 1 104 ? -4.607 -15.125 4.656 1.00 92.00 104 PHE A O 1
ATOM 820 N N . ASN A 1 105 ? -5.120 -16.840 3.321 1.00 92.12 105 ASN A N 1
ATOM 821 C CA . ASN A 1 105 ? -3.852 -16.787 2.595 1.00 92.12 105 ASN A CA 1
ATOM 822 C C . ASN A 1 105 ? -4.045 -16.115 1.219 1.00 92.12 105 ASN A C 1
ATOM 824 O O . ASN A 1 105 ? -4.541 -16.761 0.292 1.00 92.12 105 ASN A O 1
ATOM 828 N N . PRO A 1 106 ? -3.608 -14.855 1.032 1.00 91.38 106 PRO A N 1
ATOM 829 C CA . PRO A 1 106 ? -3.792 -14.142 -0.229 1.00 91.38 106 PRO A CA 1
ATOM 830 C C . PRO A 1 106 ? -2.846 -14.615 -1.341 1.00 91.38 106 PRO A C 1
ATOM 832 O O . PRO A 1 106 ? -3.010 -14.232 -2.500 1.00 91.38 106 PRO A O 1
ATOM 835 N N . CYS A 1 107 ? -1.800 -15.371 -1.006 1.00 92.62 107 CYS A N 1
ATOM 836 C CA . CYS A 1 107 ? -0.732 -15.754 -1.922 1.00 92.62 107 CYS A CA 1
ATOM 837 C C . CYS A 1 107 ? -0.413 -17.246 -1.752 1.00 92.62 107 CYS A C 1
ATOM 839 O O . CYS A 1 107 ? 0.503 -17.578 -0.996 1.00 92.62 107 CYS A O 1
ATOM 841 N N . PRO A 1 108 ? -1.123 -18.143 -2.464 1.00 90.12 108 PRO A N 1
ATOM 842 C CA . PRO A 1 108 ? -0.829 -19.572 -2.421 1.00 90.12 108 PRO A CA 1
ATOM 843 C C . PRO A 1 108 ? 0.590 -19.868 -2.923 1.00 90.12 108 PRO A C 1
ATOM 845 O O . PRO A 1 108 ? 1.219 -19.040 -3.601 1.00 90.12 108 PRO A O 1
ATOM 848 N N . ASP A 1 109 ? 1.085 -21.062 -2.603 1.00 89.00 109 ASP A N 1
ATOM 849 C CA . ASP A 1 109 ? 2.432 -21.490 -2.970 1.00 89.00 109 ASP A CA 1
ATOM 850 C C . ASP A 1 109 ? 2.681 -21.357 -4.477 1.00 89.00 109 ASP A C 1
ATOM 852 O O . ASP A 1 109 ? 1.847 -21.693 -5.316 1.00 89.00 109 ASP A O 1
ATOM 856 N N . GLY A 1 110 ? 3.838 -20.792 -4.824 1.00 87.75 110 GLY A N 1
ATOM 857 C CA . GLY A 1 110 ? 4.227 -20.540 -6.213 1.00 87.75 110 GLY A CA 1
ATOM 858 C C . GLY A 1 110 ? 3.588 -19.310 -6.874 1.00 87.75 110 GLY A C 1
ATOM 859 O O . GLY A 1 110 ? 3.990 -18.961 -7.983 1.00 87.75 110 GLY A O 1
ATOM 860 N N . CYS A 1 111 ? 2.658 -18.595 -6.229 1.00 92.62 111 CYS A N 1
ATOM 861 C CA . CYS A 1 111 ? 2.092 -17.375 -6.810 1.00 92.62 111 CYS A CA 1
ATOM 862 C C . CYS A 1 111 ? 3.155 -16.267 -6.942 1.00 92.62 111 CYS A C 1
ATOM 864 O O . CYS A 1 111 ? 3.661 -15.766 -5.939 1.00 92.62 111 CYS A O 1
ATOM 866 N N . ARG A 1 112 ? 3.467 -15.860 -8.182 1.00 93.19 112 ARG A N 1
ATOM 867 C CA . ARG A 1 112 ? 4.428 -14.782 -8.506 1.00 93.19 112 ARG A CA 1
ATOM 868 C C . ARG A 1 112 ? 3.886 -13.726 -9.474 1.00 93.19 112 ARG A C 1
ATOM 870 O O . ARG A 1 112 ? 4.617 -12.838 -9.890 1.00 93.19 112 ARG A O 1
ATOM 877 N N . LYS A 1 113 ? 2.578 -13.737 -9.752 1.00 93.75 113 LYS A N 1
ATOM 878 C CA . LYS A 1 113 ? 1.935 -12.868 -10.759 1.00 93.75 113 LYS A CA 1
ATOM 879 C C . LYS A 1 113 ? 2.258 -11.377 -10.603 1.00 93.75 113 LYS A C 1
ATOM 881 O O . LYS A 1 113 ? 2.440 -10.678 -11.593 1.00 93.75 113 LYS A O 1
ATOM 886 N N . CYS A 1 114 ? 2.315 -10.875 -9.368 1.00 94.38 114 CYS A N 1
ATOM 887 C CA . CYS A 1 114 ? 2.667 -9.478 -9.106 1.00 94.38 114 CYS A CA 1
ATOM 888 C C . CYS A 1 114 ? 4.155 -9.174 -9.328 1.00 94.38 114 CYS A C 1
ATOM 890 O O . CYS A 1 114 ? 4.476 -8.054 -9.716 1.00 94.38 114 CYS A O 1
ATOM 892 N N . GLU A 1 115 ? 5.038 -10.146 -9.077 1.00 94.12 115 GLU A N 1
ATOM 893 C CA . GLU A 1 115 ? 6.476 -10.043 -9.349 1.00 94.12 115 GLU A CA 1
ATOM 894 C C . GLU A 1 115 ? 6.702 -10.007 -10.868 1.00 94.12 115 GLU A C 1
ATOM 896 O O . GLU A 1 115 ? 7.344 -9.084 -11.364 1.00 94.12 115 GLU A O 1
ATOM 901 N N . ASP A 1 116 ? 6.060 -10.920 -11.606 1.00 94.19 116 ASP A N 1
ATOM 902 C CA . ASP A 1 116 ? 6.166 -11.029 -13.069 1.00 94.19 116 ASP A CA 1
ATOM 903 C C . ASP A 1 116 ? 5.621 -9.790 -13.800 1.00 94.19 116 ASP A C 1
ATOM 905 O O . ASP A 1 116 ? 6.145 -9.381 -14.834 1.00 94.19 116 ASP A O 1
ATOM 909 N N . ALA A 1 117 ? 4.577 -9.159 -13.255 1.00 94.56 117 ALA A N 1
ATOM 910 C CA . ALA A 1 117 ? 3.994 -7.941 -13.812 1.00 94.56 117 ALA A CA 1
ATOM 911 C C . ALA A 1 117 ? 4.739 -6.650 -13.427 1.00 94.56 117 ALA A C 1
ATOM 913 O O . ALA A 1 117 ? 4.379 -5.579 -13.919 1.00 94.56 117 ALA A O 1
ATOM 914 N N . CYS A 1 118 ? 5.728 -6.696 -12.526 1.00 93.75 118 CYS A N 1
ATOM 915 C CA . CYS A 1 118 ? 6.396 -5.490 -12.048 1.00 93.75 118 CYS A CA 1
ATOM 916 C C . CYS A 1 118 ? 7.365 -4.930 -13.113 1.00 93.75 118 CYS A C 1
ATOM 918 O O . CYS A 1 118 ? 8.403 -5.543 -13.363 1.00 93.75 118 CYS A O 1
ATOM 920 N N . PRO A 1 119 ? 7.117 -3.733 -13.682 1.00 92.12 119 PRO A N 1
ATOM 921 C CA . PRO A 1 119 ? 7.914 -3.209 -14.799 1.00 92.12 119 PRO A CA 1
ATOM 922 C C . PRO A 1 119 ? 9.366 -2.891 -14.418 1.00 92.12 119 PRO A C 1
ATOM 924 O O . PRO A 1 119 ? 10.258 -2.928 -15.261 1.00 92.12 119 PRO A O 1
ATOM 927 N N . VAL A 1 120 ? 9.608 -2.600 -13.138 1.00 92.69 120 VAL A N 1
ATOM 928 C CA . VAL A 1 120 ? 10.934 -2.273 -12.591 1.00 92.69 120 VAL A CA 1
ATOM 929 C C . VAL A 1 120 ? 11.520 -3.383 -11.720 1.00 92.69 120 VAL A C 1
ATOM 931 O O . VAL A 1 120 ? 12.594 -3.213 -11.150 1.00 92.69 120 VAL A O 1
ATOM 934 N N . GLY A 1 121 ? 10.823 -4.518 -11.587 1.00 92.81 121 GLY A N 1
ATOM 935 C CA . GLY A 1 121 ? 11.265 -5.629 -10.743 1.00 92.81 121 GLY A CA 1
ATOM 936 C C . GLY A 1 121 ? 11.483 -5.237 -9.276 1.00 92.81 121 GLY A C 1
ATOM 937 O O . GLY A 1 121 ? 12.414 -5.736 -8.650 1.00 92.81 121 GLY A O 1
ATOM 938 N N . ALA A 1 122 ? 10.660 -4.328 -8.743 1.00 93.44 122 ALA A N 1
ATOM 939 C CA . ALA A 1 122 ? 10.715 -3.881 -7.348 1.00 93.44 122 ALA A CA 1
ATOM 940 C C . ALA A 1 122 ? 10.211 -4.936 -6.349 1.00 93.44 122 ALA A C 1
ATOM 942 O O . ALA A 1 122 ? 10.436 -4.803 -5.150 1.00 93.44 122 ALA A O 1
ATOM 943 N N . LEU A 1 123 ? 9.505 -5.959 -6.834 1.00 93.19 123 LEU A N 1
ATOM 944 C CA . LEU A 1 123 ? 9.005 -7.086 -6.053 1.00 93.19 123 LEU A CA 1
ATOM 945 C C . LEU A 1 123 ? 9.858 -8.308 -6.400 1.00 93.19 123 LEU A C 1
ATOM 947 O O . LEU A 1 123 ? 9.813 -8.765 -7.541 1.00 93.19 123 LEU A O 1
ATOM 951 N N . LYS A 1 124 ? 10.658 -8.808 -5.453 1.00 85.81 124 LYS A N 1
ATOM 952 C CA . LYS A 1 124 ? 11.537 -9.970 -5.673 1.00 85.81 124 LYS A CA 1
ATOM 953 C C . LYS A 1 124 ? 11.635 -10.841 -4.434 1.00 85.81 124 LYS A C 1
ATOM 955 O O . LYS A 1 124 ? 12.119 -10.381 -3.401 1.00 85.81 124 LYS A O 1
ATOM 960 N N . ASN A 1 125 ? 11.272 -12.119 -4.555 1.00 80.06 125 ASN A N 1
ATOM 961 C CA . ASN A 1 125 ? 11.450 -13.120 -3.493 1.00 80.06 125 ASN A CA 1
ATOM 962 C C . ASN A 1 125 ? 10.844 -12.681 -2.141 1.00 80.06 125 ASN A C 1
ATOM 964 O O . ASN A 1 125 ? 11.452 -12.879 -1.093 1.00 80.06 125 ASN A O 1
ATOM 968 N N . GLY A 1 126 ? 9.674 -12.035 -2.164 1.00 78.44 126 GLY A N 1
ATOM 969 C CA . GLY A 1 126 ? 9.028 -11.502 -0.957 1.00 78.44 126 GLY A CA 1
ATOM 970 C C . GLY A 1 126 ? 9.624 -10.197 -0.410 1.00 78.44 126 GLY A C 1
ATOM 971 O O . GLY A 1 126 ? 9.113 -9.672 0.573 1.00 78.44 126 GLY A O 1
ATOM 972 N N . ASN A 1 127 ? 10.652 -9.637 -1.052 1.00 86.69 127 ASN A N 1
ATOM 973 C CA . ASN A 1 127 ? 11.168 -8.307 -0.743 1.00 86.69 127 ASN A CA 1
ATOM 974 C C . ASN A 1 127 ? 10.522 -7.246 -1.637 1.00 86.69 127 ASN A C 1
ATOM 976 O O . ASN A 1 127 ? 10.214 -7.496 -2.806 1.00 86.69 127 ASN A O 1
ATOM 980 N N . TYR A 1 128 ? 10.369 -6.044 -1.083 1.00 91.62 128 TYR A N 1
ATOM 981 C CA . TYR A 1 128 ? 9.861 -4.876 -1.789 1.00 91.62 128 TYR A CA 1
ATOM 982 C C . TYR A 1 128 ? 10.854 -3.716 -1.724 1.00 91.62 128 TYR A C 1
ATOM 984 O O . TYR A 1 128 ? 11.143 -3.177 -0.654 1.00 91.62 128 TYR A O 1
ATOM 992 N N . GLU A 1 129 ? 11.336 -3.296 -2.889 1.00 90.75 129 GLU A N 1
ATOM 993 C CA . GLU A 1 129 ? 12.202 -2.134 -3.044 1.00 90.75 129 GLU A CA 1
ATOM 994 C C . GLU A 1 129 ? 11.371 -0.880 -3.342 1.00 90.75 129 GLU A C 1
ATOM 996 O O . GLU A 1 129 ? 10.893 -0.654 -4.454 1.00 90.75 129 GLU A O 1
ATOM 1001 N N . VAL A 1 130 ? 11.218 -0.030 -2.324 1.00 88.69 130 VAL A N 1
ATOM 1002 C CA . VAL A 1 130 ? 10.385 1.182 -2.398 1.00 88.69 130 VAL A CA 1
ATOM 1003 C C . VAL A 1 130 ? 10.900 2.175 -3.443 1.00 88.69 130 VAL A C 1
ATOM 1005 O O . VAL A 1 130 ? 10.101 2.787 -4.137 1.00 88.69 130 VAL A O 1
ATOM 1008 N N . ASP A 1 131 ? 12.219 2.361 -3.549 1.00 89.12 131 ASP A N 1
ATOM 1009 C CA . ASP A 1 131 ? 12.825 3.406 -4.389 1.00 89.12 131 ASP A CA 1
ATOM 1010 C C . ASP A 1 131 ? 12.510 3.249 -5.888 1.00 89.12 131 ASP A C 1
ATOM 1012 O O . ASP A 1 131 ? 11.954 4.186 -6.464 1.00 89.12 131 ASP A O 1
ATOM 1016 N N . PRO A 1 132 ? 12.794 2.101 -6.538 1.00 90.25 132 PRO A N 1
ATOM 1017 C CA . PRO A 1 132 ? 12.442 1.914 -7.944 1.00 90.25 132 PRO A CA 1
ATOM 1018 C C . PRO A 1 132 ? 10.925 1.933 -8.169 1.00 90.25 132 PRO A C 1
ATOM 1020 O O . PRO A 1 132 ? 10.471 2.495 -9.165 1.00 90.25 132 PRO A O 1
ATOM 1023 N N . CYS A 1 133 ? 10.133 1.378 -7.241 1.00 90.50 133 CYS A N 1
ATOM 1024 C CA . CYS A 1 133 ? 8.675 1.388 -7.353 1.00 90.50 133 CYS A CA 1
ATOM 1025 C C . CYS A 1 133 ? 8.108 2.808 -7.303 1.00 90.50 133 CYS A C 1
ATOM 1027 O O . CYS A 1 133 ? 7.297 3.168 -8.148 1.00 90.50 133 CYS A O 1
ATOM 1029 N N . PHE A 1 134 ? 8.544 3.615 -6.334 1.00 87.00 134 PHE A N 1
ATOM 1030 C CA . PHE A 1 134 ? 8.093 4.993 -6.170 1.00 87.00 134 PHE A CA 1
ATOM 1031 C C . PHE A 1 134 ? 8.495 5.846 -7.372 1.00 87.00 134 PHE A C 1
ATOM 1033 O O . PHE A 1 134 ? 7.675 6.576 -7.912 1.00 87.00 134 PHE A O 1
ATOM 1040 N N . PHE A 1 135 ? 9.731 5.699 -7.853 1.00 86.12 135 PHE A N 1
ATOM 1041 C CA . PHE A 1 135 ? 10.216 6.468 -8.995 1.00 86.12 135 PHE A CA 1
ATOM 1042 C C . PHE A 1 135 ? 9.452 6.147 -10.288 1.00 86.12 135 PHE A C 1
ATOM 1044 O O . PHE A 1 135 ? 9.094 7.057 -11.035 1.00 86.12 135 PHE A O 1
ATOM 1051 N N . PHE A 1 136 ? 9.133 4.870 -10.520 1.00 88.50 136 PHE A N 1
ATOM 1052 C CA . PHE A 1 136 ? 8.288 4.463 -11.640 1.00 88.50 136 PHE A CA 1
ATOM 1053 C C . PHE A 1 136 ? 6.823 4.881 -11.453 1.00 88.50 136 PHE A C 1
ATOM 1055 O O . PHE A 1 136 ? 6.185 5.317 -12.400 1.00 88.50 136 PHE A O 1
ATOM 1062 N N . TRP A 1 137 ? 6.280 4.793 -10.240 1.00 84.31 137 TRP A N 1
ATOM 1063 C CA . TRP A 1 137 ? 4.913 5.232 -9.949 1.00 84.31 137 TRP A CA 1
ATOM 1064 C C . TRP A 1 137 ? 4.734 6.748 -10.133 1.00 84.31 137 TRP A C 1
ATOM 1066 O O . TRP A 1 137 ? 3.702 7.180 -10.629 1.00 84.31 137 TRP A O 1
ATOM 1076 N N . THR A 1 138 ? 5.740 7.561 -9.803 1.00 78.88 138 THR A N 1
ATOM 1077 C CA . THR A 1 138 ? 5.667 9.022 -9.968 1.00 78.88 138 THR A CA 1
ATOM 1078 C C . THR A 1 138 ? 5.996 9.485 -11.388 1.00 78.88 138 THR A C 1
ATOM 1080 O O . THR A 1 138 ? 5.347 10.400 -11.881 1.00 78.88 138 THR A O 1
ATOM 1083 N N . TRP A 1 139 ? 6.993 8.881 -12.046 1.00 77.69 139 TRP A N 1
ATOM 1084 C CA . TRP A 1 139 ? 7.550 9.405 -13.306 1.00 77.69 139 TRP A CA 1
ATOM 1085 C C . TRP A 1 139 ? 7.507 8.428 -14.480 1.00 77.69 139 TRP A C 1
ATOM 1087 O O . TRP A 1 139 ? 7.889 8.787 -15.587 1.00 77.69 139 TRP A O 1
ATOM 1097 N N . GLU A 1 140 ? 7.121 7.172 -14.259 1.00 81.94 140 GLU A N 1
ATOM 1098 C CA . GLU A 1 140 ? 7.208 6.090 -15.252 1.00 81.94 140 GLU A CA 1
ATOM 1099 C C . GLU A 1 140 ? 8.635 5.864 -15.788 1.00 81.94 140 GLU A C 1
ATOM 1101 O O . GLU A 1 140 ? 8.868 5.364 -16.893 1.00 81.94 140 GLU A O 1
ATOM 1106 N N . PHE A 1 141 ? 9.637 6.243 -14.991 1.00 85.06 141 PHE A N 1
ATOM 1107 C CA . PHE A 1 141 ? 11.040 6.049 -15.327 1.00 85.06 141 PHE A CA 1
ATOM 1108 C C . PHE A 1 141 ? 11.467 4.645 -14.906 1.00 85.06 141 PHE A C 1
ATOM 1110 O O . PHE A 1 141 ? 11.488 4.302 -13.726 1.00 85.06 141 PHE A O 1
ATOM 1117 N N . ASN A 1 142 ? 11.870 3.837 -15.886 1.00 82.88 142 ASN A N 1
ATOM 1118 C CA . ASN A 1 142 ? 12.283 2.444 -15.676 1.00 82.88 142 ASN A CA 1
ATOM 1119 C C . ASN A 1 142 ? 13.623 2.287 -14.937 1.00 82.88 142 ASN A C 1
ATOM 1121 O O . ASN A 1 142 ? 14.064 1.166 -14.689 1.00 82.88 142 ASN A O 1
ATOM 1125 N N . ARG A 1 143 ? 14.327 3.386 -14.646 1.00 83.12 143 ARG A N 1
ATOM 1126 C CA . ARG A 1 143 ? 15.639 3.374 -13.994 1.00 83.12 143 ARG A CA 1
ATOM 1127 C C . ARG A 1 143 ? 15.742 4.509 -12.995 1.00 83.12 143 ARG A C 1
ATOM 1129 O O . ARG A 1 143 ? 15.281 5.613 -13.263 1.00 83.12 143 ARG A O 1
ATOM 1136 N N . LEU A 1 144 ? 16.415 4.236 -11.884 1.00 85.56 144 LEU A N 1
ATOM 1137 C CA . LEU A 1 144 ? 16.806 5.265 -10.930 1.00 85.56 144 LEU A CA 1
ATOM 1138 C C . LEU A 1 144 ? 17.945 6.131 -11.494 1.00 85.56 144 LEU A C 1
ATOM 1140 O O . LEU A 1 144 ? 18.736 5.638 -12.306 1.00 85.56 144 LEU A O 1
ATOM 1144 N N . PRO A 1 145 ? 18.072 7.388 -11.032 1.00 84.06 145 PRO A N 1
ATOM 1145 C CA . PRO A 1 145 ? 19.223 8.223 -11.341 1.00 84.06 145 PRO A CA 1
ATOM 1146 C C . PRO A 1 145 ? 20.527 7.524 -10.915 1.00 84.06 145 PRO A C 1
ATOM 1148 O O . PRO A 1 145 ? 20.673 7.164 -9.741 1.00 84.06 145 PRO A O 1
ATOM 1151 N N . PRO A 1 146 ? 21.476 7.304 -11.840 1.00 83.62 146 PRO A N 1
ATOM 1152 C CA . PRO A 1 146 ? 22.710 6.599 -11.530 1.00 83.62 146 PRO A CA 1
ATOM 1153 C C . PRO A 1 146 ? 23.648 7.450 -10.667 1.00 83.62 146 PRO A C 1
ATOM 1155 O O . PRO A 1 146 ? 23.842 8.641 -10.910 1.00 83.62 146 PRO A O 1
ATOM 1158 N N . SER A 1 147 ? 24.304 6.818 -9.691 1.00 81.81 147 SER A N 1
ATOM 1159 C CA . SER A 1 147 ? 25.352 7.459 -8.881 1.00 81.81 147 SER A CA 1
ATOM 1160 C C . SER A 1 147 ? 26.717 7.486 -9.576 1.00 81.81 147 SER A C 1
ATOM 1162 O O . SER A 1 147 ? 27.554 8.329 -9.264 1.00 81.81 147 SER A O 1
ATOM 1164 N N . ARG A 1 148 ? 26.956 6.568 -10.521 1.00 86.31 148 ARG A N 1
ATOM 1165 C CA . ARG A 1 148 ? 28.216 6.440 -11.263 1.00 86.31 148 ARG A CA 1
ATOM 1166 C C . ARG A 1 148 ? 28.091 7.086 -12.633 1.00 86.31 148 ARG A C 1
ATOM 1168 O O . ARG A 1 148 ? 27.141 6.808 -13.361 1.00 86.31 148 ARG A O 1
ATOM 1175 N N . LEU A 1 149 ? 29.100 7.865 -13.025 1.00 85.50 149 LEU A N 1
ATOM 1176 C CA . LEU A 1 149 ? 29.110 8.584 -14.305 1.00 85.50 149 LEU A CA 1
ATOM 1177 C C . LEU A 1 149 ? 28.952 7.648 -15.520 1.00 85.50 149 LEU A C 1
ATOM 1179 O O . LEU A 1 149 ? 28.288 7.990 -16.489 1.00 85.50 149 LEU A O 1
ATOM 1183 N N . ARG A 1 150 ? 29.491 6.426 -15.438 1.00 87.50 150 ARG A N 1
ATOM 1184 C CA . ARG A 1 150 ? 29.417 5.412 -16.504 1.00 87.50 150 ARG A CA 1
ATOM 1185 C C . ARG A 1 150 ? 27.989 4.974 -16.855 1.00 87.50 150 ARG A C 1
ATOM 1187 O O . ARG A 1 150 ? 27.750 4.573 -17.989 1.00 87.50 150 ARG A O 1
ATOM 1194 N N . ASP A 1 151 ? 27.053 5.057 -15.915 1.00 87.88 151 ASP A N 1
ATOM 1195 C CA . ASP A 1 151 ? 25.673 4.597 -16.110 1.00 87.88 151 ASP A CA 1
ATOM 1196 C C . ASP A 1 151 ? 24.741 5.728 -16.595 1.00 87.88 151 ASP A C 1
ATOM 1198 O O . ASP A 1 151 ? 23.558 5.495 -16.855 1.00 87.88 151 ASP A O 1
ATOM 1202 N N . TRP A 1 152 ? 25.264 6.951 -16.771 1.00 89.44 152 TRP A N 1
ATOM 1203 C CA . TRP A 1 152 ? 24.513 8.103 -17.284 1.00 89.44 152 TRP A CA 1
ATOM 1204 C C . TRP A 1 152 ? 24.080 7.992 -18.750 1.00 89.44 152 TRP A C 1
ATOM 1206 O O . TRP A 1 152 ? 22.926 8.323 -19.017 1.00 89.44 152 TRP A O 1
ATOM 1216 N N . PRO A 1 153 ? 24.906 7.518 -19.707 1.00 92.50 153 PRO A N 1
ATOM 1217 C CA . PRO A 1 153 ? 24.495 7.434 -21.109 1.00 92.50 153 PRO A CA 1
ATOM 1218 C C . PRO A 1 153 ? 23.159 6.698 -21.339 1.00 92.50 153 PRO A C 1
ATOM 1220 O O . PRO A 1 153 ? 22.278 7.269 -21.988 1.00 92.50 153 PRO A O 1
ATOM 1223 N N . PRO A 1 154 ? 22.914 5.493 -20.777 1.00 88.12 154 PRO A N 1
ATOM 1224 C CA . PRO A 1 154 ? 21.623 4.834 -20.958 1.00 88.12 154 PRO A CA 1
ATOM 1225 C C . PRO A 1 154 ? 20.479 5.505 -20.176 1.00 88.12 154 PRO A C 1
ATOM 1227 O O . PRO A 1 154 ? 19.325 5.397 -20.586 1.00 88.12 154 PRO A O 1
ATOM 1230 N N . TYR A 1 155 ? 20.768 6.206 -19.074 1.00 88.44 155 TYR A N 1
ATOM 1231 C CA . TYR A 1 155 ? 19.768 6.991 -18.341 1.00 88.44 155 TYR A CA 1
ATOM 1232 C C . TYR A 1 155 ? 19.315 8.220 -19.146 1.00 88.44 155 TYR A C 1
ATOM 1234 O O . TYR A 1 155 ? 18.119 8.472 -19.271 1.00 88.44 155 TYR A O 1
ATOM 1242 N N . VAL A 1 156 ? 20.249 8.934 -19.779 1.00 89.56 156 VAL A N 1
ATOM 1243 C CA . VAL A 1 156 ? 19.945 10.062 -20.673 1.00 89.56 156 VAL A CA 1
ATOM 1244 C C . VAL A 1 156 ? 19.144 9.594 -21.886 1.00 89.56 156 VAL A C 1
ATOM 1246 O O . VAL A 1 156 ? 18.153 10.226 -22.237 1.00 89.56 156 VAL A O 1
ATOM 1249 N N . ALA A 1 157 ? 19.501 8.457 -22.489 1.00 89.25 157 ALA A N 1
ATOM 1250 C CA . ALA A 1 157 ? 18.726 7.884 -23.591 1.00 89.25 157 ALA A CA 1
ATOM 1251 C C . ALA A 1 157 ? 17.272 7.568 -23.184 1.00 89.25 157 ALA A C 1
ATOM 1253 O O . ALA A 1 157 ? 16.340 7.846 -23.942 1.00 89.25 157 ALA A O 1
ATOM 1254 N N . MET A 1 158 ? 17.066 7.032 -21.974 1.00 89.50 158 MET A N 1
ATOM 1255 C CA . MET A 1 158 ? 15.729 6.824 -21.410 1.00 89.50 158 MET A CA 1
ATOM 1256 C C . MET A 1 158 ? 14.973 8.152 -21.255 1.00 89.50 158 MET A C 1
ATOM 1258 O O . MET A 1 158 ? 13.829 8.239 -21.698 1.00 89.50 158 MET A O 1
ATOM 1262 N N . LEU A 1 159 ? 15.604 9.179 -20.673 1.00 86.81 159 LEU A N 1
ATOM 1263 C CA . LEU A 1 159 ? 14.994 10.502 -20.498 1.00 86.81 159 LEU A CA 1
ATOM 1264 C C . LEU A 1 159 ? 14.590 11.129 -21.835 1.00 86.81 159 LEU A C 1
ATOM 1266 O O . LEU A 1 159 ? 13.458 11.578 -21.980 1.00 86.81 159 LEU A O 1
ATOM 1270 N N . LEU A 1 160 ? 15.477 11.108 -22.833 1.00 88.44 160 LEU A N 1
ATOM 1271 C CA . LEU A 1 160 ? 15.193 11.643 -24.167 1.00 88.44 160 LEU A CA 1
ATOM 1272 C C . LEU A 1 160 ? 13.993 10.942 -24.817 1.00 88.44 160 LEU A C 1
ATOM 1274 O O . LEU A 1 160 ? 13.139 11.601 -25.408 1.00 88.44 160 LEU A O 1
ATOM 1278 N N . ARG A 1 161 ? 13.891 9.612 -24.684 1.00 85.88 161 ARG A N 1
ATOM 1279 C CA . ARG A 1 161 ? 12.727 8.857 -25.170 1.00 85.88 161 ARG A CA 1
ATOM 1280 C C . ARG A 1 161 ? 11.451 9.253 -24.429 1.00 85.88 161 ARG A C 1
ATOM 1282 O O . ARG A 1 161 ? 10.414 9.419 -25.068 1.00 85.88 161 ARG A O 1
ATOM 1289 N N . HIS A 1 162 ? 11.525 9.396 -23.109 1.00 83.50 162 HIS A N 1
ATOM 1290 C CA . HIS A 1 162 ? 10.379 9.779 -22.293 1.00 83.50 162 HIS A CA 1
ATOM 1291 C C . HIS A 1 162 ? 9.869 11.171 -22.690 1.00 83.50 162 HIS A C 1
ATOM 1293 O O . HIS A 1 162 ? 8.716 11.302 -23.090 1.00 83.50 162 HIS A O 1
ATOM 1299 N N . PHE A 1 163 ? 10.747 12.177 -22.723 1.00 84.25 163 PHE A N 1
ATOM 1300 C CA . PHE A 1 163 ? 10.387 13.552 -23.093 1.00 84.25 163 PHE A CA 1
ATOM 1301 C C . PHE A 1 163 ? 9.921 13.716 -24.542 1.00 84.25 163 PHE A C 1
ATOM 1303 O O . PHE A 1 163 ? 9.215 14.666 -24.852 1.00 84.25 163 PHE A O 1
ATOM 1310 N N . ARG A 1 164 ? 10.271 12.788 -25.441 1.00 85.56 164 ARG A N 1
ATOM 1311 C CA . ARG A 1 164 ? 9.740 12.777 -26.812 1.00 85.56 164 ARG A CA 1
ATOM 1312 C C . ARG A 1 164 ? 8.286 12.300 -26.892 1.00 85.56 164 ARG A C 1
ATOM 1314 O O . ARG A 1 164 ? 7.605 12.600 -27.865 1.00 85.56 164 ARG A O 1
ATOM 1321 N N . THR A 1 165 ? 7.845 11.499 -25.926 1.00 79.44 165 THR A N 1
ATOM 1322 C CA . THR A 1 165 ? 6.517 10.860 -25.938 1.00 79.44 165 THR A C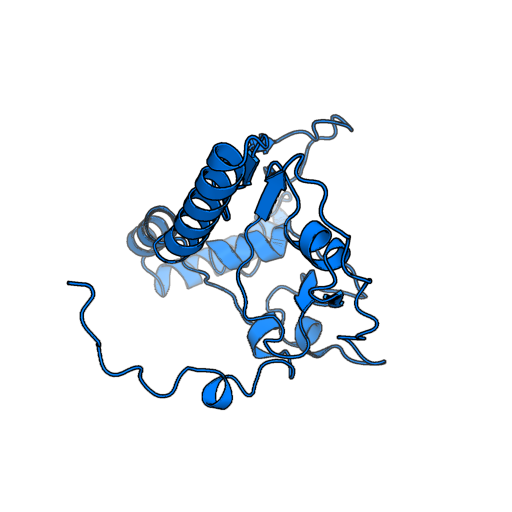A 1
ATOM 1323 C C . THR A 1 165 ? 5.538 11.486 -24.956 1.00 79.44 165 THR A C 1
ATOM 1325 O O . THR A 1 165 ? 4.336 11.310 -25.127 1.00 79.44 165 THR A O 1
ATOM 1328 N N . ARG A 1 166 ? 6.034 12.206 -23.944 1.00 76.44 166 ARG A N 1
ATOM 1329 C CA . ARG A 1 166 ? 5.224 12.788 -22.874 1.00 76.44 166 ARG A CA 1
ATOM 1330 C C . ARG A 1 166 ? 5.673 14.207 -22.567 1.00 76.44 166 ARG A C 1
ATOM 1332 O O . ARG A 1 166 ? 6.867 14.463 -22.396 1.00 76.44 166 ARG A O 1
ATOM 1339 N N . ASP A 1 167 ? 4.703 15.104 -22.442 1.00 81.44 167 ASP A N 1
ATOM 1340 C CA . ASP A 1 167 ? 4.938 16.488 -22.050 1.00 81.44 167 ASP A CA 1
ATOM 1341 C C . ASP A 1 167 ? 5.272 16.575 -20.562 1.00 81.44 167 ASP A C 1
ATOM 1343 O O . ASP A 1 167 ? 4.398 16.489 -19.698 1.00 81.44 167 ASP A O 1
ATOM 1347 N N . PHE A 1 168 ? 6.551 16.800 -20.257 1.00 78.31 168 PHE A N 1
ATOM 1348 C CA . PHE A 1 168 ? 7.042 16.871 -18.879 1.00 78.31 168 PHE A CA 1
ATOM 1349 C C . PHE A 1 168 ? 6.292 17.891 -18.021 1.00 78.31 168 PHE A C 1
ATOM 1351 O O . PHE A 1 168 ? 6.017 17.625 -16.858 1.00 78.31 168 PHE A O 1
ATOM 1358 N N . VAL A 1 169 ? 5.947 19.052 -18.586 1.00 78.94 169 VAL A N 1
ATOM 1359 C CA . VAL A 1 169 ? 5.238 20.116 -17.857 1.00 78.94 169 VAL A CA 1
ATOM 1360 C C . VAL A 1 169 ? 3.834 19.663 -17.455 1.00 78.94 169 VAL A C 1
ATOM 1362 O O . VAL A 1 169 ? 3.405 19.921 -16.330 1.00 78.94 169 VAL A O 1
ATOM 1365 N N . ILE A 1 170 ? 3.137 18.962 -18.352 1.00 78.75 170 ILE A N 1
ATOM 1366 C CA . ILE A 1 170 ? 1.785 18.455 -18.100 1.00 78.75 170 ILE A CA 1
ATOM 1367 C C . ILE A 1 170 ? 1.841 17.330 -17.069 1.00 78.75 170 ILE A C 1
ATOM 1369 O O . ILE A 1 170 ? 1.100 17.377 -16.094 1.00 78.75 170 ILE A O 1
ATOM 1373 N N . GLU A 1 171 ? 2.750 16.371 -17.235 1.00 74.31 171 GLU A N 1
ATOM 1374 C CA . GLU A 1 171 ? 2.934 15.246 -16.308 1.00 74.31 171 GLU A CA 1
ATOM 1375 C C . GLU A 1 171 ? 3.343 15.722 -14.910 1.00 74.31 171 GLU A C 1
ATOM 1377 O O . GLU A 1 171 ? 2.729 15.348 -13.914 1.00 74.31 171 GLU A O 1
ATOM 1382 N N . PHE A 1 172 ? 4.325 16.623 -14.817 1.00 75.00 172 PHE A N 1
ATOM 1383 C CA . PHE A 1 172 ? 4.728 17.225 -13.546 1.00 75.00 172 PHE A CA 1
ATOM 1384 C C . PHE A 1 172 ? 3.548 17.946 -12.880 1.00 75.00 172 PHE A C 1
ATOM 1386 O O . PHE A 1 172 ? 3.310 17.775 -11.684 1.00 75.00 172 PHE A O 1
ATOM 1393 N N . GLY A 1 173 ? 2.768 18.705 -13.658 1.00 73.00 173 GLY A N 1
ATOM 1394 C CA . GLY A 1 173 ? 1.545 19.344 -13.182 1.00 73.00 173 GLY A CA 1
ATOM 1395 C C . GLY A 1 173 ? 0.513 18.333 -12.673 1.00 73.00 173 GLY A C 1
ATOM 1396 O O . GLY A 1 173 ? 0.016 18.472 -11.558 1.00 73.00 173 GLY A O 1
ATOM 1397 N N . GLN A 1 174 ? 0.215 17.284 -13.440 1.00 68.06 174 GLN A N 1
ATOM 1398 C CA . GLN A 1 174 ? -0.757 16.252 -13.066 1.00 68.06 174 GLN A CA 1
ATOM 1399 C C . GLN A 1 174 ? -0.337 15.479 -11.814 1.00 68.06 174 GLN A C 1
ATOM 1401 O O . GLN A 1 174 ? -1.166 15.274 -10.922 1.00 68.06 174 GLN A O 1
ATOM 1406 N N . THR A 1 175 ? 0.938 15.116 -11.694 1.00 69.31 175 THR A N 1
ATOM 1407 C CA . THR A 1 175 ? 1.489 14.463 -10.502 1.00 69.31 175 THR A CA 1
ATOM 1408 C C . THR A 1 175 ? 1.304 15.330 -9.258 1.00 69.31 175 THR A C 1
ATOM 1410 O O . THR A 1 175 ? 0.867 14.833 -8.223 1.00 69.31 175 THR A O 1
ATOM 1413 N N . MET A 1 176 ? 1.556 16.637 -9.362 1.00 66.19 176 MET A N 1
ATOM 1414 C CA . MET A 1 176 ? 1.431 17.568 -8.234 1.00 66.19 176 MET A CA 1
ATOM 1415 C C . MET A 1 176 ? -0.026 17.915 -7.887 1.00 66.19 176 MET A C 1
ATOM 1417 O O . MET A 1 176 ? -0.326 18.205 -6.730 1.00 66.19 176 MET A O 1
ATOM 1421 N N . ILE A 1 177 ? -0.934 17.906 -8.869 1.00 63.25 177 ILE A N 1
ATOM 1422 C CA . ILE A 1 177 ? -2.328 18.353 -8.697 1.00 63.25 177 ILE A CA 1
ATOM 1423 C C . ILE A 1 177 ? -3.268 17.189 -8.361 1.00 63.25 177 ILE A C 1
ATOM 1425 O O . ILE A 1 177 ? -4.190 17.336 -7.556 1.00 63.25 177 ILE A O 1
ATOM 1429 N N . THR A 1 178 ? -3.088 16.033 -9.002 1.00 55.97 178 THR A N 1
ATOM 1430 C CA . THR A 1 178 ? -4.111 14.977 -9.016 1.00 55.97 178 THR A CA 1
ATOM 1431 C C . THR A 1 178 ? -3.742 13.690 -8.281 1.00 55.97 178 THR A C 1
ATOM 1433 O O . THR A 1 178 ? -4.662 12.912 -8.016 1.00 55.97 178 THR A O 1
ATOM 1436 N N . ASP A 1 179 ? -2.491 13.521 -7.831 1.00 61.47 179 ASP A N 1
ATOM 1437 C CA . ASP A 1 179 ? -1.956 12.255 -7.293 1.00 61.47 179 ASP A CA 1
ATOM 1438 C C . ASP A 1 179 ? -2.280 11.089 -8.256 1.00 61.47 179 ASP A C 1
ATOM 1440 O O . ASP A 1 179 ? -2.969 10.133 -7.893 1.00 61.47 179 ASP A O 1
ATOM 1444 N N . VAL A 1 180 ? -1.894 11.222 -9.533 1.00 62.41 180 VAL A N 1
ATOM 1445 C CA . VAL A 1 180 ? -2.150 10.181 -10.544 1.00 62.41 180 VAL A CA 1
ATOM 1446 C C . VAL A 1 180 ? -1.301 8.954 -10.229 1.00 62.41 180 VAL A C 1
ATOM 1448 O O . VAL A 1 180 ? -0.075 9.030 -10.181 1.00 62.41 180 VAL A O 1
ATOM 1451 N N . ASP A 1 181 ? -1.956 7.808 -10.055 1.00 68.31 181 ASP A N 1
ATOM 1452 C CA . ASP A 1 181 ? -1.275 6.524 -9.947 1.00 68.31 181 ASP A CA 1
ATOM 1453 C C . ASP A 1 181 ? -0.800 6.073 -11.340 1.00 68.31 181 ASP A C 1
ATOM 1455 O O . ASP A 1 181 ? -1.561 5.444 -12.079 1.00 68.31 181 ASP A O 1
ATOM 1459 N N . ASN A 1 182 ? 0.457 6.347 -11.716 1.00 76.81 182 ASN A N 1
ATOM 1460 C CA . ASN A 1 182 ? 0.960 5.907 -13.031 1.00 76.81 182 ASN A CA 1
ATOM 1461 C C . ASN A 1 182 ? 1.188 4.388 -13.105 1.00 76.81 182 ASN A C 1
ATOM 1463 O O . ASN A 1 182 ? 1.277 3.816 -14.190 1.00 76.81 182 ASN A O 1
ATOM 1467 N N . CYS A 1 183 ? 1.256 3.697 -11.961 1.00 88.06 183 CYS A N 1
ATOM 1468 C CA . CYS A 1 183 ? 1.458 2.252 -11.920 1.00 88.06 183 CYS A CA 1
ATOM 1469 C C . CYS A 1 183 ? 0.481 1.542 -10.981 1.00 88.06 183 CYS A C 1
ATOM 1471 O O . CYS A 1 183 ? 0.489 1.754 -9.773 1.00 88.06 183 CYS A O 1
ATOM 1473 N N . ILE A 1 184 ? -0.288 0.610 -11.551 1.00 90.50 184 ILE A N 1
ATOM 1474 C CA . ILE A 1 184 ? -1.148 -0.351 -10.835 1.00 90.50 184 ILE A CA 1
ATOM 1475 C C . ILE A 1 184 ? -0.959 -1.782 -11.369 1.00 90.50 184 ILE A C 1
ATOM 1477 O O . ILE A 1 184 ? -1.855 -2.621 -11.288 1.00 90.50 184 ILE A O 1
ATOM 1481 N N . ALA A 1 185 ? 0.204 -2.069 -11.965 1.00 92.38 185 ALA A N 1
ATOM 1482 C CA . ALA A 1 185 ? 0.469 -3.332 -12.660 1.00 92.38 185 ALA A CA 1
ATOM 1483 C C . ALA A 1 185 ? 0.341 -4.553 -11.733 1.00 92.38 185 ALA A C 1
ATOM 1485 O O . ALA A 1 185 ? -0.333 -5.525 -12.075 1.00 92.38 185 ALA A O 1
ATOM 1486 N N . CYS A 1 186 ? 0.906 -4.475 -10.524 1.00 93.25 186 CYS A N 1
ATOM 1487 C CA . CYS A 1 186 ? 0.825 -5.554 -9.538 1.00 93.25 186 CYS A CA 1
ATOM 1488 C C . CYS A 1 186 ? -0.606 -5.788 -9.020 1.00 93.25 186 CYS A C 1
ATOM 1490 O O . CYS A 1 186 ? -0.957 -6.926 -8.715 1.00 93.25 186 CYS A O 1
ATOM 1492 N N . MET A 1 187 ? -1.435 -4.738 -8.957 1.00 92.44 187 MET A N 1
ATOM 1493 C CA . MET A 1 187 ? -2.851 -4.842 -8.586 1.00 92.44 187 MET A CA 1
ATOM 1494 C C . MET A 1 187 ? -3.645 -5.538 -9.691 1.00 92.44 187 MET A C 1
ATOM 1496 O O . MET A 1 187 ? -4.330 -6.517 -9.421 1.00 92.44 187 MET A O 1
ATOM 1500 N N . LYS A 1 188 ? -3.474 -5.096 -10.946 1.00 91.50 188 LYS A N 1
ATOM 1501 C CA . LYS A 1 188 ? -4.139 -5.684 -12.123 1.00 91.50 188 LYS A CA 1
ATOM 1502 C C . LYS A 1 188 ? -3.789 -7.157 -12.335 1.00 91.50 188 LYS A C 1
ATOM 1504 O O . LYS A 1 188 ? -4.632 -7.922 -12.787 1.00 91.50 188 LYS A O 1
ATOM 1509 N N . ALA A 1 189 ? -2.552 -7.546 -12.035 1.00 93.62 189 ALA A N 1
ATOM 1510 C CA . ALA A 1 189 ? -2.097 -8.928 -12.167 1.00 93.62 189 ALA A CA 1
ATOM 1511 C C . ALA A 1 189 ? -2.634 -9.855 -11.062 1.00 93.62 189 ALA A C 1
ATOM 1513 O O . ALA A 1 189 ? -2.578 -11.082 -11.198 1.00 93.62 189 ALA A O 1
ATOM 1514 N N . CYS A 1 190 ? -3.136 -9.296 -9.956 1.00 93.00 190 CYS A N 1
ATOM 1515 C CA . CYS A 1 190 ? -3.687 -10.083 -8.865 1.00 93.00 190 CYS A CA 1
ATOM 1516 C C . CYS A 1 190 ? -5.008 -10.745 -9.304 1.00 93.00 190 CYS A C 1
ATOM 1518 O O . CYS A 1 190 ? -5.903 -10.056 -9.791 1.00 93.00 190 CYS A O 1
ATOM 1520 N N . PRO A 1 191 ? -5.171 -12.072 -9.128 1.00 90.19 191 PRO A N 1
ATOM 1521 C CA . PRO A 1 191 ? -6.411 -12.755 -9.499 1.00 90.19 191 PRO A CA 1
ATOM 1522 C C . PRO A 1 191 ? -7.570 -12.460 -8.531 1.00 90.19 191 PRO A C 1
ATOM 1524 O O . PRO A 1 191 ? -8.732 -12.671 -8.880 1.00 90.19 191 PRO A O 1
ATOM 1527 N N . LEU A 1 192 ? -7.261 -11.978 -7.325 1.00 90.06 192 LEU A N 1
ATOM 1528 C CA . LEU A 1 192 ? -8.233 -11.664 -6.280 1.00 90.06 192 LEU A CA 1
ATOM 1529 C C . LEU A 1 192 ? -8.871 -10.290 -6.517 1.00 90.06 192 LEU A C 1
ATOM 1531 O O . LEU A 1 192 ? -8.212 -9.353 -6.967 1.00 90.06 192 LEU A O 1
ATOM 1535 N N . GLY A 1 193 ? -10.161 -10.161 -6.197 1.00 83.06 193 GLY A N 1
ATOM 1536 C CA . GLY A 1 193 ? -10.917 -8.921 -6.415 1.00 83.06 193 GLY A CA 1
ATOM 1537 C C . GLY A 1 193 ? -11.315 -8.661 -7.875 1.00 83.06 193 GLY A C 1
ATOM 1538 O O . GLY A 1 193 ? -11.709 -7.548 -8.218 1.00 83.06 193 GLY A O 1
ATOM 1539 N N . THR A 1 194 ? -11.225 -9.667 -8.751 1.00 78.06 194 THR A N 1
ATOM 1540 C CA . THR A 1 194 ? -11.625 -9.570 -10.168 1.00 78.06 194 THR A CA 1
ATOM 1541 C C . THR A 1 194 ? -13.147 -9.543 -10.366 1.00 78.06 194 THR A C 1
ATOM 1543 O O . THR A 1 194 ? -13.622 -8.989 -11.357 1.00 78.06 194 THR A O 1
ATOM 1546 N N . ALA A 1 195 ? -13.924 -10.014 -9.385 1.00 73.00 195 ALA A N 1
ATOM 1547 C CA . ALA A 1 195 ? -15.392 -9.989 -9.367 1.00 73.00 195 ALA A CA 1
ATOM 1548 C C . ALA A 1 195 ? -16.006 -8.606 -9.035 1.00 73.00 195 ALA A C 1
ATOM 1550 O O . ALA A 1 195 ? -17.147 -8.507 -8.592 1.00 73.00 195 ALA A O 1
ATOM 1551 N N . TRP A 1 196 ? -15.287 -7.500 -9.262 1.00 68.31 196 TRP A N 1
ATOM 1552 C CA . TRP A 1 196 ? -15.733 -6.142 -8.902 1.00 68.31 196 TRP A CA 1
ATOM 1553 C C . TRP A 1 196 ? -17.099 -5.745 -9.492 1.00 68.31 196 TRP A C 1
ATOM 1555 O O . TRP A 1 196 ? -17.816 -4.935 -8.900 1.00 68.31 196 TRP A O 1
ATOM 1565 N N . LYS A 1 197 ? -17.486 -6.325 -10.638 1.00 68.94 197 LYS A N 1
ATOM 1566 C CA . LYS A 1 197 ? -18.789 -6.090 -11.285 1.00 68.94 197 LYS A CA 1
ATOM 1567 C C . LYS A 1 197 ? -19.970 -6.564 -10.437 1.00 68.94 197 LYS A C 1
ATOM 1569 O O . LYS A 1 197 ? -21.034 -5.961 -10.507 1.00 68.94 197 LYS A O 1
ATOM 1574 N N . GLU A 1 198 ? -19.780 -7.611 -9.642 1.00 71.62 198 GLU A N 1
ATOM 1575 C CA . GLU A 1 198 ? -20.811 -8.184 -8.765 1.00 71.62 198 GLU A CA 1
ATOM 1576 C C . GLU A 1 198 ? -20.905 -7.439 -7.429 1.00 71.62 198 GLU A C 1
ATOM 1578 O O . GLU A 1 198 ? -21.908 -7.512 -6.726 1.00 71.62 198 GLU A O 1
ATOM 1583 N N . ILE A 1 199 ? -19.851 -6.699 -7.087 1.00 68.25 199 ILE A N 1
ATOM 1584 C CA . ILE A 1 199 ? -19.686 -6.025 -5.802 1.00 68.25 199 ILE A CA 1
ATOM 1585 C C . ILE A 1 199 ? -20.241 -4.596 -5.836 1.00 68.25 199 ILE A C 1
ATOM 1587 O O . ILE A 1 199 ? -20.683 -4.084 -4.806 1.00 68.25 199 ILE A O 1
ATOM 1591 N N . ARG A 1 200 ? -20.216 -3.934 -7.000 1.00 65.31 200 ARG A N 1
ATOM 1592 C CA . ARG A 1 200 ? -20.745 -2.573 -7.142 1.00 65.31 200 ARG A CA 1
ATOM 1593 C C . ARG A 1 200 ? -22.253 -2.584 -6.854 1.00 65.31 200 ARG A C 1
ATOM 1595 O O . ARG A 1 200 ? -22.957 -3.385 -7.472 1.00 65.31 200 ARG A O 1
ATOM 1602 N N . PRO A 1 201 ? -22.770 -1.682 -5.998 1.00 64.50 201 PRO A N 1
ATOM 1603 C CA . PRO A 1 201 ? -24.208 -1.505 -5.860 1.00 64.50 201 PRO A CA 1
ATOM 1604 C C . PRO A 1 201 ? -24.803 -1.297 -7.254 1.00 64.50 201 PRO A C 1
ATOM 1606 O O . PRO A 1 201 ? -24.346 -0.419 -7.996 1.00 64.50 201 PRO A O 1
ATOM 1609 N N . LYS A 1 202 ? -25.763 -2.141 -7.650 1.00 67.62 202 LYS A N 1
ATOM 1610 C CA . LYS A 1 202 ? -26.513 -1.953 -8.897 1.00 67.62 202 LYS A CA 1
ATOM 1611 C C . LYS A 1 202 ? -27.246 -0.631 -8.738 1.00 67.62 202 LYS A C 1
ATOM 1613 O O . LYS A 1 202 ? -28.204 -0.614 -7.983 1.00 67.62 202 LYS A O 1
ATOM 1618 N N . HIS A 1 203 ? -26.709 0.434 -9.345 1.00 54.66 203 HIS A N 1
ATOM 1619 C CA . HIS A 1 203 ? -27.185 1.819 -9.291 1.00 54.66 203 HIS A CA 1
ATOM 1620 C C . HIS A 1 203 ? -28.258 2.048 -8.222 1.00 54.66 203 HIS A C 1
ATOM 1622 O O . HIS A 1 203 ? -29.440 1.857 -8.497 1.00 54.66 203 HIS A O 1
ATOM 1628 N N . GLU A 1 204 ? -27.853 2.469 -7.020 1.00 50.31 204 GLU A N 1
ATOM 1629 C CA . GLU A 1 204 ? -28.796 3.122 -6.118 1.00 50.31 204 GLU A CA 1
ATOM 1630 C C . GLU A 1 204 ? -29.367 4.314 -6.888 1.00 50.31 204 GLU A C 1
ATOM 1632 O O . GLU A 1 204 ? -28.695 5.321 -7.127 1.00 50.31 204 GLU A O 1
ATOM 1637 N N . THR A 1 205 ? -30.589 4.143 -7.389 1.00 43.38 205 THR A N 1
ATOM 1638 C CA . THR A 1 205 ? -31.446 5.221 -7.856 1.00 43.38 205 THR A CA 1
ATOM 1639 C C . THR A 1 205 ? -31.388 6.292 -6.789 1.00 43.38 205 THR A C 1
ATOM 1641 O O . THR A 1 205 ? -31.807 6.043 -5.666 1.00 43.38 205 THR A O 1
ATOM 1644 N N . SER A 1 206 ? -30.816 7.437 -7.154 1.00 44.97 206 SER A N 1
ATOM 1645 C CA . SER A 1 206 ? -30.746 8.670 -6.378 1.00 44.97 206 SER A CA 1
ATOM 1646 C C . SER A 1 206 ? -32.023 8.904 -5.559 1.00 44.97 206 SER A C 1
ATOM 1648 O O . SER A 1 206 ? -32.962 9.561 -6.007 1.00 44.97 206 SER A O 1
ATOM 1650 N N . SER A 1 207 ? -32.070 8.379 -4.336 1.00 41.75 207 SER A N 1
ATOM 1651 C CA . SER A 1 207 ? -32.988 8.839 -3.309 1.00 41.75 207 SER A CA 1
ATOM 1652 C C . SER A 1 207 ? -32.274 9.982 -2.609 1.00 41.75 207 SER A C 1
ATOM 1654 O O . SER A 1 207 ? -31.532 9.791 -1.650 1.00 41.75 207 SER A O 1
ATOM 1656 N N . ARG A 1 208 ? -32.425 11.154 -3.232 1.00 41.84 208 ARG A N 1
ATOM 1657 C CA . ARG A 1 208 ? -32.418 12.496 -2.643 1.00 41.84 208 ARG A CA 1
ATOM 1658 C C . ARG A 1 208 ? -31.912 12.528 -1.198 1.00 41.84 208 ARG A C 1
ATOM 1660 O O . ARG A 1 208 ? -32.653 12.238 -0.267 1.00 41.84 208 ARG A O 1
ATOM 1667 N N . ILE A 1 209 ? -30.674 12.981 -1.032 1.00 41.50 209 ILE A N 1
ATOM 1668 C CA . ILE A 1 209 ? -30.301 13.714 0.176 1.00 41.50 209 ILE A CA 1
ATOM 1669 C C . ILE A 1 209 ? -31.011 15.067 0.039 1.00 41.50 209 ILE A C 1
ATOM 1671 O O . ILE A 1 209 ? -30.514 15.961 -0.646 1.00 41.50 209 ILE A O 1
ATOM 1675 N N . SER A 1 210 ? -32.239 15.128 0.552 1.00 36.22 210 SER A N 1
ATOM 1676 C CA . SER A 1 210 ? -32.953 16.360 0.899 1.00 36.22 210 SER A CA 1
ATOM 1677 C C . SER A 1 210 ? -32.462 16.871 2.242 1.00 36.22 210 SER A C 1
ATOM 1679 O O . SER A 1 210 ? -32.348 16.010 3.146 1.00 36.22 210 SER A O 1
#